Protein AF-A0A2W1JWW2-F1 (afdb_monomer)

Sequence (310 aa):
MKPILQYIEQRKKDFSQLPFFDYLRDDSISPRQRFAFAPCAAPFVMSFGELNKNVLRDESSDDPLQAIINQHTYEDDYHWVWFLEDLEKLGLNPDLSFREALAILWNEETVCAQRVTQELYHYTHQCSPAQKLVVIEVVESTGNVLLTASAKIIQSLEAKTHQRYRYFGSGHLEVDSAHTYSSDDVVPIIEELELTNEDRAEKLAIVDRIFEVFTAFTDEMLAYAKKHPVSIPVQQPIRLGTHLLEAGLITLEQLDLALLEQQSRHQRLGEILSGHGWVKQQTIEYLMSSVVSPEPHHRLVESPALARMN

Structure (mmCIF, N/CA/C/O backbone):
data_AF-A0A2W1JWW2-F1
#
_entry.id   AF-A0A2W1JWW2-F1
#
loop_
_atom_site.group_PDB
_atom_site.id
_atom_site.type_symbol
_atom_site.label_atom_id
_atom_site.label_alt_id
_atom_site.label_comp_id
_atom_site.label_asym_id
_atom_site.label_entity_id
_atom_site.label_seq_id
_atom_site.pdbx_PDB_ins_code
_atom_site.Cartn_x
_atom_site.Cartn_y
_atom_site.Cartn_z
_atom_site.occupancy
_atom_site.B_iso_or_equiv
_atom_site.auth_seq_id
_atom_site.auth_comp_id
_atom_site.auth_asym_id
_atom_site.auth_atom_id
_atom_site.pdbx_PDB_model_num
ATOM 1 N N . MET A 1 1 ? 18.991 -3.922 -17.256 1.00 84.81 1 MET A N 1
ATOM 2 C CA . MET A 1 1 ? 18.123 -3.346 -16.198 1.00 84.81 1 MET A CA 1
ATOM 3 C C . MET A 1 1 ? 18.885 -2.909 -14.938 1.00 84.81 1 MET A C 1
ATOM 5 O O . MET A 1 1 ? 18.440 -1.998 -14.250 1.00 84.81 1 MET A O 1
ATOM 9 N N . LYS A 1 2 ? 20.053 -3.498 -14.637 1.00 84.50 2 LYS A N 1
ATOM 10 C CA . LYS A 1 2 ? 20.846 -3.281 -13.407 1.00 84.50 2 LYS A CA 1
ATOM 11 C C . LYS A 1 2 ? 20.972 -1.826 -12.896 1.00 84.50 2 LYS A C 1
ATOM 13 O O . LYS A 1 2 ? 20.771 -1.619 -11.701 1.00 84.50 2 LYS A O 1
ATOM 18 N N . PRO A 1 3 ? 21.238 -0.798 -13.734 1.00 88.38 3 PRO A N 1
ATOM 19 C CA . PRO A 1 3 ? 21.319 0.580 -13.240 1.00 88.38 3 PRO A CA 1
ATOM 20 C C . PRO A 1 3 ? 19.985 1.142 -12.728 1.00 88.38 3 PRO A C 1
ATOM 22 O O . PRO A 1 3 ? 19.999 2.028 -11.881 1.00 88.38 3 PRO A O 1
ATOM 25 N N . ILE A 1 4 ? 18.851 0.654 -13.245 1.00 91.25 4 ILE A N 1
ATOM 26 C CA . ILE A 1 4 ? 17.513 1.038 -12.776 1.00 91.25 4 ILE A CA 1
ATOM 27 C C . ILE A 1 4 ? 17.262 0.435 -11.392 1.00 91.25 4 ILE A C 1
ATOM 29 O O . ILE A 1 4 ? 16.900 1.168 -10.482 1.00 91.25 4 ILE A O 1
ATOM 33 N N . LEU A 1 5 ? 17.553 -0.856 -11.198 1.00 89.12 5 LEU A N 1
ATOM 34 C CA . LEU A 1 5 ? 17.400 -1.530 -9.897 1.00 89.12 5 LEU A CA 1
ATOM 35 C C . LEU A 1 5 ? 18.262 -0.877 -8.806 1.00 89.12 5 LEU A C 1
ATOM 37 O O . LEU A 1 5 ? 17.790 -0.597 -7.710 1.00 89.12 5 LEU A O 1
ATOM 41 N N . GLN A 1 6 ? 19.517 -0.544 -9.128 1.00 89.81 6 GLN A N 1
ATOM 42 C CA . GLN A 1 6 ? 20.392 0.201 -8.213 1.00 89.81 6 GLN A CA 1
ATOM 43 C C . GLN A 1 6 ? 19.821 1.576 -7.849 1.00 89.81 6 GLN A C 1
ATOM 45 O O . GLN A 1 6 ? 19.986 2.034 -6.718 1.00 89.81 6 GLN A O 1
ATOM 50 N N . TYR A 1 7 ? 19.167 2.239 -8.805 1.00 95.12 7 TYR A N 1
ATOM 51 C CA . TYR A 1 7 ? 18.514 3.516 -8.559 1.00 95.12 7 TYR A CA 1
ATOM 52 C C . TYR A 1 7 ? 17.288 3.359 -7.656 1.00 95.12 7 TYR A C 1
ATOM 54 O O . TYR A 1 7 ? 17.152 4.119 -6.701 1.00 95.12 7 TYR A O 1
ATOM 62 N N . ILE A 1 8 ? 16.453 2.343 -7.890 1.00 94.62 8 ILE A N 1
ATOM 63 C CA . ILE A 1 8 ? 15.307 2.016 -7.032 1.00 94.62 8 ILE A CA 1
ATOM 64 C C . ILE A 1 8 ? 15.770 1.760 -5.595 1.00 94.62 8 ILE A C 1
ATOM 66 O O . ILE A 1 8 ? 15.231 2.361 -4.671 1.00 94.62 8 ILE A O 1
ATOM 70 N N . GLU A 1 9 ? 16.830 0.977 -5.396 1.00 92.50 9 GLU A N 1
ATOM 71 C CA . GLU A 1 9 ? 17.381 0.721 -4.060 1.00 92.50 9 GLU A CA 1
ATOM 72 C C . GLU A 1 9 ? 17.938 1.980 -3.378 1.00 92.50 9 GLU A C 1
ATOM 74 O O . GLU A 1 9 ? 17.828 2.145 -2.160 1.00 92.50 9 GLU A O 1
ATOM 79 N N . GLN A 1 10 ? 18.501 2.924 -4.138 1.00 96.12 10 GLN A N 1
ATOM 80 C CA . GLN A 1 10 ? 18.866 4.228 -3.583 1.00 96.12 10 GLN A CA 1
ATOM 81 C C . GLN A 1 10 ? 17.621 5.016 -3.150 1.00 96.12 10 GLN A C 1
ATOM 83 O O . GLN A 1 10 ? 17.573 5.520 -2.029 1.00 96.12 10 GLN A O 1
ATOM 88 N N . ARG A 1 11 ? 16.593 5.079 -4.001 1.00 98.00 11 ARG A N 1
ATOM 89 C CA . ARG A 1 11 ? 15.336 5.782 -3.709 1.00 98.00 11 ARG A CA 1
ATOM 90 C C . ARG A 1 11 ? 14.575 5.159 -2.539 1.00 98.00 11 ARG A C 1
ATOM 92 O O . ARG A 1 11 ? 14.018 5.891 -1.729 1.00 98.00 11 ARG A O 1
ATOM 99 N N . LYS A 1 12 ? 14.613 3.834 -2.390 1.00 96.94 12 LYS A N 1
ATOM 100 C CA . LYS A 1 12 ? 14.053 3.087 -1.254 1.00 96.94 12 LYS A CA 1
ATOM 101 C C . LYS A 1 12 ? 14.682 3.511 0.072 1.00 96.94 12 LYS A C 1
ATOM 103 O O . LYS A 1 12 ? 13.970 3.696 1.061 1.00 96.94 12 LYS A O 1
ATOM 108 N N . LYS A 1 13 ? 16.006 3.718 0.100 1.00 97.06 13 LYS A N 1
ATOM 109 C CA . LYS A 1 13 ? 16.697 4.243 1.290 1.00 97.06 13 LYS A CA 1
ATOM 110 C C . LYS A 1 13 ? 16.176 5.625 1.648 1.00 97.06 13 LYS A C 1
ATOM 112 O O . LYS A 1 13 ? 15.799 5.817 2.800 1.00 97.06 13 LYS A O 1
ATOM 117 N N . ASP A 1 14 ? 16.085 6.535 0.682 1.00 97.94 14 ASP A N 1
ATOM 118 C CA . ASP A 1 14 ? 15.575 7.892 0.912 1.00 97.94 14 ASP A CA 1
ATOM 119 C C . ASP A 1 14 ? 14.110 7.858 1.391 1.00 97.94 14 ASP A C 1
ATOM 121 O O . ASP A 1 14 ? 13.760 8.485 2.391 1.00 97.94 14 ASP A O 1
ATOM 125 N N . PHE A 1 15 ? 13.277 7.031 0.754 1.00 98.56 15 PHE A N 1
ATOM 126 C CA . PHE A 1 15 ? 11.878 6.807 1.117 1.00 98.56 15 PHE A CA 1
ATOM 127 C C . PHE A 1 15 ? 11.718 6.294 2.559 1.00 98.56 15 PHE A C 1
ATOM 129 O O . PHE A 1 15 ? 10.863 6.769 3.300 1.00 98.56 15 PHE A O 1
ATOM 136 N N . SER A 1 16 ? 12.589 5.391 3.022 1.00 97.69 16 SER A N 1
ATOM 137 C CA . SER A 1 16 ? 12.547 4.851 4.396 1.00 97.69 16 SER A CA 1
ATOM 138 C C . SER A 1 16 ? 12.807 5.874 5.513 1.00 97.69 16 SER A C 1
ATOM 140 O O . SER A 1 16 ? 12.537 5.596 6.692 1.00 97.69 16 SER A O 1
ATOM 142 N N . GLN A 1 17 ? 13.327 7.049 5.148 1.00 98.12 17 GLN A N 1
ATOM 143 C CA . GLN A 1 17 ? 13.603 8.161 6.058 1.00 98.12 17 GLN A CA 1
ATOM 144 C C . GLN A 1 17 ? 12.459 9.185 6.114 1.00 98.12 17 GLN A C 1
ATOM 146 O O . GLN A 1 17 ? 12.593 10.203 6.789 1.00 98.12 17 GLN A O 1
ATOM 151 N N . LEU A 1 18 ? 11.337 8.949 5.420 1.00 98.69 18 LEU A N 1
ATOM 152 C CA . LEU A 1 18 ? 10.197 9.864 5.461 1.00 98.69 18 LEU A CA 1
ATOM 153 C C . LEU A 1 18 ? 9.572 9.942 6.871 1.00 98.69 18 LEU A C 1
ATOM 155 O O . LEU A 1 18 ? 9.544 8.932 7.587 1.00 98.69 18 LEU A O 1
ATOM 159 N N . PRO A 1 19 ? 8.995 11.100 7.266 1.00 98.75 19 PRO A N 1
ATOM 160 C CA . PRO A 1 19 ? 8.473 11.325 8.622 1.00 98.75 19 PRO A CA 1
ATOM 161 C C . PRO A 1 19 ? 7.404 10.325 9.074 1.00 98.75 19 PRO A C 1
ATOM 163 O O . PRO A 1 19 ? 7.240 10.073 10.268 1.00 98.75 19 PRO A O 1
ATOM 166 N N . PHE A 1 20 ? 6.664 9.744 8.128 1.00 98.75 20 PHE A N 1
ATOM 167 C CA . PHE A 1 20 ? 5.700 8.690 8.419 1.00 98.75 20 PHE A CA 1
ATOM 168 C C . PHE A 1 20 ? 6.362 7.469 9.072 1.00 98.75 20 PHE A C 1
ATOM 170 O O . PHE A 1 20 ? 5.837 6.916 10.037 1.00 98.75 20 PHE A O 1
ATOM 177 N N . PHE A 1 21 ? 7.553 7.082 8.618 1.00 98.44 21 PHE A N 1
ATOM 178 C CA . PHE A 1 21 ? 8.259 5.939 9.185 1.00 98.44 21 PHE A CA 1
ATOM 179 C C . PHE A 1 21 ? 8.874 6.254 10.553 1.00 98.44 21 PHE A C 1
ATOM 181 O O . PHE A 1 21 ? 8.965 5.354 11.386 1.00 98.44 21 PHE A O 1
ATOM 188 N N . ASP A 1 22 ? 9.229 7.512 10.833 1.00 97.94 22 ASP A N 1
ATOM 189 C CA . ASP A 1 22 ? 9.583 7.942 12.194 1.00 97.94 22 ASP A CA 1
ATOM 190 C C . ASP A 1 22 ? 8.389 7.827 13.143 1.00 97.94 22 ASP A C 1
ATOM 192 O O . ASP A 1 22 ? 8.528 7.299 14.244 1.00 97.94 22 ASP A O 1
ATOM 196 N N . TYR A 1 23 ? 7.198 8.229 12.692 1.00 98.31 23 TYR A N 1
ATOM 197 C CA . TYR A 1 23 ? 5.956 8.055 13.448 1.00 98.31 23 TYR A CA 1
ATOM 198 C C . TYR A 1 23 ? 5.658 6.578 13.755 1.00 98.31 23 TYR A C 1
ATOM 200 O O . TYR A 1 23 ? 5.283 6.241 14.877 1.00 98.31 23 TYR A O 1
ATOM 208 N N . LEU A 1 24 ? 5.882 5.672 12.797 1.00 97.56 24 LEU A N 1
ATOM 209 C CA . LEU A 1 24 ? 5.746 4.228 13.022 1.00 97.56 24 LEU A CA 1
ATOM 210 C C . LEU A 1 24 ? 6.795 3.676 14.008 1.00 97.56 24 LEU A C 1
ATOM 212 O O . LEU A 1 24 ? 6.510 2.729 14.744 1.00 97.56 24 LEU A O 1
ATOM 216 N N . ARG A 1 25 ? 7.993 4.268 14.065 1.00 95.62 25 ARG A N 1
ATOM 217 C CA . ARG A 1 25 ? 9.069 3.880 14.996 1.00 95.62 25 ARG A CA 1
ATOM 218 C C . ARG A 1 25 ? 8.924 4.474 16.401 1.00 95.62 25 ARG A C 1
ATOM 220 O O . ARG A 1 25 ? 9.636 4.038 17.301 1.00 95.62 25 ARG A O 1
ATOM 227 N N . ASP A 1 26 ? 8.025 5.433 16.608 1.00 96.00 26 ASP A N 1
ATOM 228 C CA . ASP A 1 26 ? 7.852 6.102 17.897 1.00 96.00 26 ASP A CA 1
ATOM 229 C C . ASP A 1 26 ? 7.122 5.207 18.915 1.00 96.00 26 ASP A C 1
ATOM 231 O O . ASP A 1 26 ? 5.895 5.068 18.915 1.00 96.00 26 ASP A O 1
ATOM 235 N N . ASP A 1 27 ? 7.888 4.604 19.824 1.00 92.50 27 ASP A N 1
ATOM 236 C CA . ASP A 1 27 ? 7.364 3.727 20.874 1.00 92.50 27 ASP A CA 1
ATOM 237 C C . ASP A 1 27 ? 6.636 4.459 22.010 1.00 92.50 27 ASP A C 1
ATOM 239 O O . ASP A 1 27 ? 5.997 3.805 22.840 1.00 92.50 27 ASP A O 1
ATOM 243 N N . SER A 1 28 ? 6.656 5.797 22.033 1.00 94.06 28 SER A N 1
ATOM 244 C CA . SER A 1 28 ? 5.768 6.568 22.910 1.00 94.06 28 SER A CA 1
ATOM 245 C C . SER A 1 28 ? 4.309 6.523 22.437 1.00 94.06 28 SER A C 1
ATOM 247 O O . SER A 1 28 ? 3.388 6.751 23.226 1.00 94.06 28 SER A O 1
ATOM 249 N N . ILE A 1 29 ? 4.081 6.166 21.167 1.00 93.88 29 ILE A N 1
ATOM 250 C CA . ILE A 1 29 ? 2.761 6.032 20.559 1.00 93.88 29 ILE A CA 1
ATOM 251 C C . ILE A 1 29 ? 2.310 4.571 20.639 1.00 93.88 29 ILE A C 1
ATOM 253 O O . ILE A 1 29 ? 3.022 3.631 20.262 1.00 93.88 29 ILE A O 1
ATOM 257 N N . SER A 1 30 ? 1.080 4.359 21.117 1.00 90.81 30 SER A N 1
ATOM 258 C CA . SER A 1 30 ? 0.530 3.006 21.220 1.00 90.81 30 SER A CA 1
ATOM 259 C C . SER A 1 30 ? 0.522 2.300 19.849 1.00 90.81 30 SER A C 1
ATOM 261 O O . SER A 1 30 ? 0.242 2.949 18.837 1.00 90.81 30 SER A O 1
ATOM 263 N N . PRO A 1 31 ? 0.781 0.978 19.782 1.00 91.38 31 PRO A N 1
ATOM 264 C CA . PRO A 1 31 ? 0.765 0.231 18.521 1.00 91.38 31 PRO A CA 1
ATOM 265 C C . PRO A 1 31 ? -0.502 0.449 17.683 1.00 91.38 31 PRO A C 1
ATOM 267 O O . PRO A 1 31 ? -0.405 0.724 16.495 1.00 91.38 31 PRO A O 1
ATOM 270 N N . ARG A 1 32 ? -1.692 0.411 18.302 1.00 90.44 32 ARG A N 1
ATOM 271 C CA . ARG A 1 32 ? -2.967 0.629 17.593 1.00 90.44 32 ARG A CA 1
ATOM 272 C C . ARG A 1 32 ? -3.065 2.031 16.998 1.00 90.44 32 ARG A C 1
ATOM 274 O O . ARG A 1 32 ? -3.485 2.172 15.858 1.00 90.44 32 ARG A O 1
ATOM 281 N N . GLN A 1 33 ? -2.631 3.052 17.739 1.00 94.50 33 GLN A N 1
ATOM 282 C CA . GLN A 1 33 ? -2.610 4.422 17.230 1.00 94.50 33 GLN A CA 1
ATOM 283 C C . GLN A 1 33 ? -1.663 4.571 16.035 1.00 94.50 33 GLN A C 1
ATOM 285 O O . GLN A 1 33 ? -2.001 5.264 15.082 1.00 94.50 33 GLN A O 1
ATOM 290 N N . ARG A 1 34 ? -0.508 3.894 16.046 1.00 96.19 34 ARG A N 1
ATOM 291 C CA . ARG A 1 34 ? 0.416 3.904 14.901 1.00 96.19 34 ARG A CA 1
ATOM 292 C C . ARG A 1 34 ? -0.206 3.317 13.628 1.00 96.19 34 ARG A C 1
ATOM 294 O O . ARG A 1 34 ? 0.178 3.733 12.545 1.00 96.19 34 ARG A O 1
ATOM 301 N N . PHE A 1 35 ? -1.198 2.431 13.751 1.00 96.88 35 PHE A N 1
ATOM 302 C CA . PHE A 1 35 ? -1.971 1.875 12.631 1.00 96.88 35 PHE A CA 1
ATOM 303 C C . PHE A 1 35 ? -3.219 2.680 12.242 1.00 96.88 35 PHE A C 1
ATOM 305 O O . PHE A 1 35 ? -3.938 2.274 11.334 1.00 96.88 35 PHE A O 1
ATOM 312 N N . ALA A 1 36 ? -3.475 3.835 12.861 1.00 96.50 36 ALA A N 1
ATOM 313 C CA . ALA A 1 36 ? -4.648 4.661 12.562 1.00 96.50 36 ALA A CA 1
ATOM 314 C C . ALA A 1 36 ? -4.755 5.085 11.085 1.00 96.50 36 ALA A C 1
ATOM 316 O O . ALA A 1 36 ? -5.843 5.412 10.628 1.00 96.50 36 ALA A O 1
ATOM 317 N N . PHE A 1 37 ? -3.649 5.063 10.333 1.00 97.50 37 PHE A N 1
ATOM 318 C CA . PHE A 1 37 ? -3.641 5.330 8.894 1.00 97.50 37 PHE A CA 1
ATOM 319 C C . PHE A 1 37 ? -4.326 4.238 8.063 1.00 97.50 37 PHE A C 1
ATOM 321 O O . PHE A 1 37 ? -4.718 4.513 6.935 1.00 97.50 37 PHE A O 1
ATOM 328 N N . ALA A 1 38 ? -4.442 3.001 8.558 1.00 97.19 38 ALA A N 1
ATOM 329 C CA . ALA A 1 38 ? -4.801 1.863 7.713 1.00 97.19 38 ALA A CA 1
ATOM 330 C C . ALA A 1 38 ? -6.107 2.078 6.915 1.00 97.19 38 ALA A C 1
ATOM 332 O O . ALA A 1 38 ? -6.079 1.843 5.710 1.00 97.19 38 ALA A O 1
ATOM 333 N N . PRO A 1 39 ? -7.204 2.630 7.478 1.00 95.94 39 PRO A N 1
ATOM 334 C CA . PRO A 1 39 ? -8.416 2.906 6.705 1.00 95.94 39 PRO A CA 1
ATOM 335 C C . PRO A 1 39 ? -8.203 3.829 5.498 1.00 95.94 39 PRO A C 1
ATOM 337 O O . PRO A 1 39 ? -8.811 3.603 4.454 1.00 95.94 39 PRO A O 1
ATOM 340 N N . CYS A 1 40 ? -7.323 4.834 5.591 1.00 96.38 40 CYS A N 1
ATOM 341 C CA . CYS A 1 40 ? -7.065 5.739 4.464 1.00 96.38 40 CYS A CA 1
ATOM 342 C C . CYS A 1 40 ? -6.254 5.081 3.341 1.00 96.38 40 CYS A C 1
ATOM 344 O O . CYS A 1 40 ? -6.326 5.517 2.197 1.00 96.38 40 CYS A O 1
ATOM 346 N N . ALA A 1 41 ? -5.546 3.986 3.638 1.00 97.31 41 ALA A N 1
ATOM 347 C CA . ALA A 1 41 ? -4.840 3.196 2.636 1.00 97.31 41 ALA A CA 1
ATOM 348 C C . ALA A 1 41 ? -5.767 2.261 1.840 1.00 97.31 41 ALA A C 1
ATOM 350 O O . ALA A 1 41 ? -5.361 1.752 0.794 1.00 97.31 41 ALA A O 1
ATOM 351 N N . ALA A 1 42 ? -7.006 2.045 2.300 1.00 96.19 42 ALA A N 1
ATOM 352 C CA . ALA A 1 42 ? -7.921 1.071 1.710 1.00 96.19 42 ALA A CA 1
ATOM 353 C C . ALA A 1 42 ? -8.150 1.264 0.197 1.00 96.19 42 ALA A C 1
ATOM 355 O O . ALA A 1 42 ? -8.077 0.264 -0.516 1.00 96.19 42 ALA A O 1
ATOM 356 N N . PRO A 1 43 ? -8.347 2.486 -0.348 1.00 97.00 43 PRO A N 1
ATOM 357 C CA . PRO A 1 43 ? -8.522 2.652 -1.792 1.00 97.00 43 PRO A CA 1
ATOM 358 C C . PRO A 1 43 ? -7.350 2.113 -2.619 1.00 97.00 43 PRO A C 1
ATOM 360 O O . PRO A 1 43 ? -7.581 1.537 -3.678 1.00 97.00 43 PRO A O 1
ATOM 363 N N . PHE A 1 44 ? -6.113 2.244 -2.129 1.00 97.12 44 PHE A N 1
ATOM 364 C CA . PHE A 1 44 ? -4.939 1.672 -2.787 1.00 97.12 44 PHE A CA 1
ATOM 365 C C . PHE A 1 44 ? -4.903 0.147 -2.640 1.00 97.12 44 PHE A C 1
ATOM 367 O O . PHE A 1 44 ? -4.875 -0.558 -3.646 1.00 97.12 44 PHE A O 1
ATOM 374 N N . VAL A 1 45 ? -4.969 -0.365 -1.405 1.00 95.62 45 VAL A N 1
ATOM 375 C CA . VAL A 1 45 ? -4.832 -1.807 -1.125 1.00 95.62 45 VAL A CA 1
ATOM 376 C C . VAL A 1 45 ? -5.886 -2.628 -1.869 1.00 95.62 45 VAL A C 1
ATOM 378 O O . VAL A 1 45 ? -5.568 -3.643 -2.484 1.00 95.62 45 VAL A O 1
ATOM 381 N N . MET A 1 46 ? -7.136 -2.163 -1.872 1.00 94.69 46 MET A N 1
ATOM 382 C CA . MET A 1 46 ? -8.230 -2.849 -2.561 1.00 94.69 46 MET A CA 1
ATOM 383 C C . MET A 1 46 ? -8.076 -2.794 -4.088 1.00 94.69 46 MET A C 1
ATOM 385 O O . MET A 1 46 ? -8.432 -3.748 -4.774 1.00 94.69 46 MET A O 1
ATOM 389 N N . SER A 1 47 ? -7.526 -1.703 -4.630 1.00 95.50 47 SER A N 1
ATOM 390 C CA . SER A 1 47 ? -7.328 -1.553 -6.078 1.00 95.50 47 SER A CA 1
ATOM 391 C C . SER A 1 47 ? -6.096 -2.291 -6.601 1.00 95.50 47 SER A C 1
ATOM 393 O O . SER A 1 47 ? -6.014 -2.568 -7.799 1.00 95.50 47 SER A O 1
ATOM 395 N N . PHE A 1 48 ? -5.138 -2.623 -5.733 1.00 93.81 48 PHE A N 1
ATOM 396 C CA . PHE A 1 48 ? -3.909 -3.305 -6.130 1.00 93.81 48 PHE A CA 1
ATOM 397 C C . PHE A 1 48 ? -4.172 -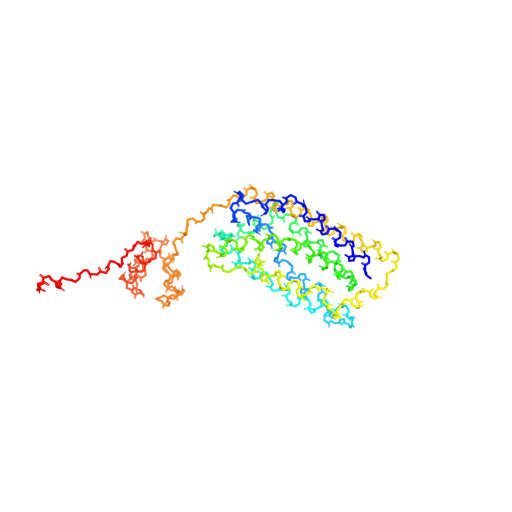4.723 -6.657 1.00 93.81 48 PHE A C 1
ATOM 399 O O . PHE A 1 48 ? -3.560 -5.138 -7.641 1.00 93.81 48 PHE A O 1
ATOM 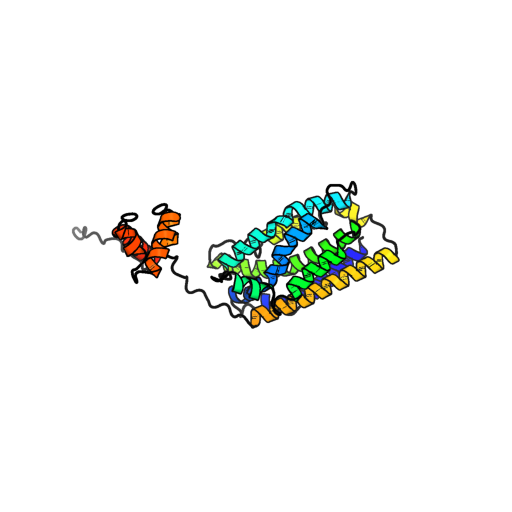406 N N . GLY A 1 49 ? -5.155 -5.435 -6.095 1.00 91.75 49 GLY A N 1
ATOM 407 C CA . GLY A 1 49 ? -5.583 -6.733 -6.629 1.00 91.75 49 GLY A CA 1
ATOM 408 C C . GLY A 1 49 ? -6.139 -6.636 -8.055 1.00 91.75 49 GLY A C 1
ATOM 409 O O . GLY A 1 49 ? -5.838 -7.473 -8.905 1.00 91.75 49 GLY A O 1
ATOM 410 N N . GLU A 1 50 ? -6.887 -5.571 -8.356 1.00 93.06 50 GLU A N 1
ATOM 411 C CA . GLU A 1 50 ? -7.407 -5.320 -9.705 1.00 93.06 50 GLU A CA 1
ATOM 412 C C . GLU A 1 50 ? -6.303 -4.894 -10.681 1.00 93.06 50 GLU A C 1
ATOM 414 O O . GLU A 1 50 ? -6.323 -5.312 -11.837 1.00 93.06 50 GLU A O 1
ATOM 419 N N . LEU A 1 51 ? -5.320 -4.103 -10.230 1.00 95.25 51 LEU A N 1
ATOM 420 C CA . LEU A 1 51 ? -4.140 -3.756 -11.032 1.00 95.25 51 LEU A CA 1
ATOM 421 C C . LEU A 1 51 ? -3.380 -5.024 -11.458 1.00 95.25 51 LEU A C 1
ATOM 423 O O . LEU A 1 51 ? -3.043 -5.178 -12.635 1.00 95.25 51 LEU A O 1
ATOM 427 N N . ASN A 1 52 ? -3.164 -5.946 -10.515 1.00 94.69 52 ASN A N 1
ATOM 428 C CA . ASN A 1 52 ? -2.523 -7.233 -10.770 1.00 94.69 52 ASN A CA 1
ATOM 429 C C . ASN A 1 52 ? -3.290 -8.054 -11.814 1.00 94.69 52 ASN A C 1
ATOM 431 O O . ASN A 1 52 ? -2.717 -8.437 -12.834 1.00 94.69 52 ASN A O 1
ATOM 435 N N . LYS A 1 53 ? -4.596 -8.262 -11.606 1.00 93.81 53 LYS A N 1
ATOM 436 C CA . LYS A 1 53 ? -5.437 -9.101 -12.479 1.00 93.81 53 LYS A CA 1
ATOM 437 C C . LYS A 1 53 ? -5.650 -8.528 -13.874 1.00 93.81 53 LYS A C 1
ATOM 439 O O . LYS A 1 53 ? -5.638 -9.284 -14.839 1.00 93.81 53 LYS A O 1
ATOM 444 N N . ASN A 1 54 ? -5.901 -7.224 -13.972 1.00 93.12 54 ASN A N 1
ATOM 445 C CA . ASN A 1 54 ? -6.478 -6.632 -15.181 1.00 93.12 54 ASN A CA 1
ATOM 446 C C . ASN A 1 54 ? -5.489 -5.794 -15.999 1.00 93.12 54 ASN A C 1
ATOM 448 O O . ASN A 1 54 ? -5.832 -5.379 -17.106 1.00 93.12 54 ASN A O 1
ATOM 452 N N . VAL A 1 55 ? -4.299 -5.492 -15.465 1.00 95.06 55 VAL A N 1
ATOM 453 C CA . VAL A 1 55 ? -3.329 -4.605 -16.134 1.00 95.06 55 VAL A CA 1
ATOM 454 C C . VAL A 1 55 ? -1.939 -5.222 -16.208 1.00 95.06 55 VAL A C 1
ATOM 456 O O . VAL A 1 55 ? -1.325 -5.252 -17.279 1.00 95.06 55 VAL A O 1
ATOM 459 N N . LEU A 1 56 ? -1.420 -5.708 -15.080 1.00 95.69 56 LEU A N 1
ATOM 460 C CA . LEU A 1 56 ? -0.078 -6.282 -15.033 1.00 95.69 56 LEU A CA 1
ATOM 461 C C . LEU A 1 56 ? -0.043 -7.648 -15.712 1.00 95.69 56 LEU A C 1
ATOM 463 O O . LEU A 1 56 ? 0.806 -7.861 -16.584 1.00 95.69 56 LEU A O 1
ATOM 467 N N . ARG A 1 57 ? -0.994 -8.521 -15.369 1.00 95.19 57 ARG A N 1
ATOM 468 C CA . ARG A 1 57 ? -1.130 -9.858 -15.942 1.00 95.19 57 ARG A CA 1
ATOM 469 C C . ARG A 1 57 ? -1.528 -9.806 -17.416 1.00 95.19 57 ARG A C 1
ATOM 471 O O . ARG A 1 57 ? -2.468 -9.119 -17.801 1.00 95.19 57 ARG A O 1
ATOM 478 N N . ASP A 1 58 ? -0.821 -10.581 -18.225 1.00 95.94 58 ASP A N 1
ATOM 479 C CA . ASP A 1 58 ? -1.150 -10.847 -19.621 1.00 95.94 58 ASP A CA 1
ATOM 480 C C . ASP A 1 58 ? -0.750 -12.286 -19.957 1.00 95.94 58 ASP A C 1
ATOM 482 O O . ASP A 1 58 ? 0.401 -12.580 -20.278 1.00 95.94 58 ASP A O 1
ATOM 486 N N . GLU A 1 59 ? -1.709 -13.205 -19.840 1.00 95.38 59 GLU A N 1
ATOM 487 C CA . GLU A 1 59 ? -1.520 -14.631 -20.138 1.00 95.38 59 GLU A CA 1
ATOM 488 C C . GLU A 1 59 ? -1.388 -14.921 -21.638 1.00 95.38 59 GLU A C 1
ATOM 490 O O . GLU A 1 59 ? -1.045 -16.037 -22.018 1.00 95.38 59 GLU A O 1
ATOM 495 N N . SER A 1 60 ? -1.688 -13.940 -22.496 1.00 95.56 60 SER A N 1
ATOM 496 C CA . SER A 1 60 ? -1.616 -14.103 -23.949 1.00 95.56 60 SER A CA 1
ATOM 497 C C . SER A 1 60 ? -0.230 -13.814 -24.524 1.00 95.56 60 SER A C 1
ATOM 499 O O . SER A 1 60 ? 0.021 -14.114 -25.691 1.00 95.56 60 SER A O 1
ATOM 501 N N . SER A 1 61 ? 0.658 -13.226 -23.721 1.00 94.50 61 SER A N 1
ATOM 502 C CA . SER A 1 61 ? 2.015 -12.876 -24.123 1.00 94.50 61 SER A CA 1
ATOM 503 C C . SER A 1 61 ? 2.970 -14.061 -23.995 1.00 94.50 61 SER A C 1
ATOM 505 O O . SER A 1 61 ? 3.049 -14.699 -22.947 1.00 94.50 61 SER A O 1
ATOM 507 N N . ASP A 1 62 ? 3.772 -14.279 -25.036 1.00 92.75 62 ASP A N 1
ATOM 508 C CA . ASP A 1 62 ? 4.877 -15.244 -25.037 1.00 92.75 62 ASP A CA 1
ATOM 509 C C . ASP A 1 62 ? 6.199 -14.637 -24.504 1.00 92.75 62 ASP A C 1
ATOM 511 O O . ASP A 1 62 ? 7.249 -15.281 -24.561 1.00 92.75 62 ASP A O 1
ATOM 515 N N . ASP A 1 63 ? 6.188 -13.385 -24.019 1.00 90.88 63 ASP A N 1
ATOM 516 C CA . ASP A 1 63 ? 7.382 -12.719 -23.480 1.00 90.88 63 ASP A CA 1
ATOM 517 C C . ASP A 1 63 ? 7.809 -13.363 -22.141 1.00 90.88 63 ASP A C 1
ATOM 519 O O . ASP A 1 63 ? 7.017 -13.385 -21.191 1.00 90.88 63 ASP A O 1
ATOM 523 N N . PRO A 1 64 ? 9.063 -13.845 -22.006 1.00 88.44 64 PRO A N 1
ATOM 524 C CA . PRO A 1 64 ? 9.551 -14.442 -20.764 1.00 88.44 64 PRO A CA 1
ATOM 525 C C . PRO A 1 64 ? 9.426 -13.529 -19.536 1.00 88.44 64 PRO A C 1
ATOM 527 O O . PRO A 1 64 ? 9.133 -14.017 -18.448 1.00 88.44 64 PRO A O 1
ATOM 530 N N . LEU A 1 65 ? 9.598 -12.211 -19.687 1.00 88.62 65 LEU A N 1
ATOM 531 C CA . LEU A 1 65 ? 9.398 -11.258 -18.590 1.00 88.62 65 LEU A CA 1
ATOM 532 C C . LEU A 1 65 ? 7.932 -11.180 -18.184 1.00 88.62 65 LEU A C 1
ATOM 534 O O . LEU A 1 65 ? 7.627 -11.081 -16.998 1.00 88.62 65 LEU A O 1
ATOM 538 N N . GLN A 1 66 ? 7.019 -11.247 -19.154 1.00 93.38 66 GLN A N 1
ATOM 539 C CA . GLN A 1 66 ? 5.591 -11.248 -18.863 1.00 93.38 66 GLN A CA 1
ATOM 540 C C . GLN A 1 66 ? 5.168 -12.536 -18.149 1.00 93.38 66 GLN A C 1
ATOM 542 O O . GLN A 1 66 ? 4.324 -12.469 -17.263 1.00 93.38 66 GLN A O 1
ATOM 547 N N . ALA A 1 67 ? 5.789 -13.683 -18.444 1.00 91.31 67 ALA A N 1
ATOM 548 C CA . ALA A 1 67 ? 5.549 -14.920 -17.696 1.00 91.31 67 ALA A CA 1
ATOM 549 C C . ALA A 1 67 ? 5.939 -14.790 -16.210 1.00 91.31 67 ALA A C 1
ATOM 551 O O . ALA A 1 67 ? 5.195 -15.236 -15.336 1.00 91.31 67 ALA A O 1
ATOM 552 N N . ILE A 1 68 ? 7.063 -14.127 -15.918 1.00 88.31 68 ILE A N 1
ATOM 553 C CA . ILE A 1 68 ? 7.505 -13.853 -14.541 1.00 88.31 68 ILE A CA 1
ATOM 554 C C . ILE A 1 68 ? 6.531 -12.885 -13.852 1.00 88.31 68 ILE A C 1
ATOM 556 O O . ILE A 1 68 ? 6.096 -13.152 -12.734 1.00 88.31 68 ILE A O 1
ATOM 560 N N . ILE A 1 69 ? 6.127 -11.806 -14.536 1.00 91.81 69 ILE A N 1
ATOM 561 C CA . ILE A 1 69 ? 5.117 -10.863 -14.026 1.00 91.81 69 ILE A CA 1
ATOM 562 C C . ILE A 1 69 ? 3.802 -11.590 -13.732 1.00 91.81 69 ILE A C 1
ATOM 564 O O . ILE A 1 69 ? 3.216 -11.392 -12.675 1.00 91.81 69 ILE A O 1
ATOM 568 N N . ASN A 1 70 ? 3.339 -12.466 -14.628 1.00 93.50 70 ASN A N 1
ATOM 569 C CA . ASN A 1 70 ? 2.111 -13.230 -14.417 1.00 93.50 70 ASN A CA 1
ATOM 570 C C . ASN A 1 70 ? 2.203 -14.069 -13.139 1.00 93.50 70 ASN A C 1
ATOM 572 O O . ASN A 1 70 ? 1.280 -14.020 -12.329 1.00 93.50 70 ASN A O 1
ATOM 576 N N . GLN A 1 71 ? 3.317 -14.782 -12.935 1.00 89.38 71 GLN A N 1
ATOM 577 C CA . GLN A 1 71 ? 3.535 -15.595 -11.739 1.00 89.38 71 GLN A CA 1
ATOM 578 C C . GLN A 1 71 ? 3.462 -14.765 -10.452 1.00 89.38 71 GLN A C 1
ATOM 580 O O . GLN A 1 71 ? 2.782 -15.181 -9.518 1.00 89.38 71 GLN A O 1
ATOM 585 N N . HIS A 1 72 ? 4.113 -13.599 -10.428 1.00 87.25 72 HIS A N 1
ATOM 586 C CA . HIS A 1 72 ? 4.051 -12.652 -9.308 1.00 87.25 72 HIS A CA 1
ATOM 587 C C . HIS A 1 72 ? 2.608 -12.180 -9.058 1.00 87.25 72 HIS A C 1
ATOM 589 O O . HIS A 1 72 ? 2.082 -12.322 -7.958 1.00 87.25 72 HIS A O 1
ATOM 595 N N . THR A 1 73 ? 1.891 -11.771 -10.110 1.00 91.75 73 THR A N 1
ATOM 596 C CA . THR A 1 73 ? 0.525 -11.234 -9.969 1.00 91.75 73 THR A CA 1
ATOM 597 C C . THR A 1 73 ? -0.505 -12.238 -9.446 1.00 91.75 73 THR A C 1
ATOM 599 O O . THR A 1 73 ? -1.582 -11.818 -9.038 1.00 91.75 73 THR A O 1
ATOM 602 N N . TYR A 1 74 ? -0.275 -13.554 -9.531 1.00 88.38 74 TYR A N 1
ATOM 603 C CA . TYR A 1 74 ? -1.218 -14.552 -8.996 1.00 88.38 74 TYR A CA 1
ATOM 604 C C . TYR A 1 74 ? -1.233 -14.605 -7.475 1.00 88.38 74 TYR A C 1
ATOM 606 O O . TYR A 1 74 ? -2.236 -15.002 -6.887 1.00 88.38 74 TYR A O 1
ATOM 614 N N . GLU A 1 75 ? -0.122 -14.241 -6.857 1.00 82.31 75 GLU A N 1
ATOM 615 C CA . GLU A 1 75 ? 0.034 -14.253 -5.414 1.00 82.31 75 GLU A CA 1
ATOM 616 C C . GLU A 1 75 ? -0.547 -12.975 -4.804 1.00 82.31 75 GLU A C 1
ATOM 618 O O . GLU A 1 75 ? -1.481 -13.022 -3.997 1.00 82.31 75 GLU A O 1
ATOM 623 N N . ASP A 1 76 ? -0.094 -11.835 -5.322 1.00 84.62 76 ASP A N 1
ATOM 624 C CA . ASP A 1 76 ? -0.450 -10.505 -4.834 1.00 84.62 76 ASP A CA 1
ATOM 625 C C . ASP A 1 76 ? -1.932 -10.158 -4.982 1.00 84.62 76 ASP A C 1
ATOM 627 O O . ASP A 1 76 ? -2.477 -9.348 -4.222 1.00 84.62 76 ASP A O 1
ATOM 631 N N . ASP A 1 77 ? -2.630 -10.764 -5.949 1.00 85.69 77 ASP A N 1
ATOM 632 C CA . ASP A 1 77 ? -4.005 -10.379 -6.270 1.00 85.69 77 ASP A CA 1
ATOM 633 C C . ASP A 1 77 ? -5.038 -10.667 -5.163 1.00 85.69 77 ASP A C 1
ATOM 635 O O . ASP A 1 77 ? -6.192 -10.210 -5.239 1.00 85.69 77 ASP A O 1
ATOM 639 N N . TYR A 1 78 ? -4.612 -11.391 -4.124 1.00 87.06 78 TYR A N 1
ATOM 640 C CA . TYR A 1 78 ? -5.431 -11.817 -2.997 1.00 87.06 78 TYR A CA 1
ATOM 641 C C . TYR A 1 78 ? -4.970 -11.254 -1.639 1.00 87.06 78 TYR A C 1
ATOM 643 O O . TYR A 1 78 ? -5.645 -11.466 -0.626 1.00 87.06 78 TYR A O 1
ATOM 651 N N . HIS A 1 79 ? -3.876 -10.481 -1.584 1.00 89.06 79 HIS A N 1
ATOM 652 C CA . HIS A 1 79 ? -3.333 -9.948 -0.320 1.00 89.06 79 HIS A CA 1
ATOM 653 C C . HIS A 1 79 ? -4.304 -8.992 0.400 1.00 89.06 79 HIS A C 1
ATOM 655 O O . HIS A 1 79 ? -4.293 -8.888 1.630 1.00 89.06 79 HIS A O 1
ATOM 661 N N . TRP A 1 80 ? -5.223 -8.351 -0.331 1.00 92.69 80 TRP A N 1
ATOM 662 C CA . TRP A 1 80 ? -6.249 -7.462 0.235 1.00 92.69 80 TRP A CA 1
ATOM 663 C C . TRP A 1 80 ? -7.141 -8.146 1.288 1.00 92.69 80 TRP A C 1
ATOM 665 O O . TRP A 1 80 ? -7.656 -7.481 2.186 1.00 92.69 80 TRP A O 1
ATOM 675 N N . VAL A 1 81 ? -7.303 -9.473 1.241 1.00 92.00 81 VAL A N 1
ATOM 676 C CA . VAL A 1 81 ? -8.101 -10.205 2.240 1.00 92.00 81 VAL A CA 1
ATOM 677 C C . VAL A 1 81 ? -7.419 -10.195 3.609 1.00 92.00 81 VAL A C 1
ATOM 679 O O . VAL A 1 81 ? -8.088 -10.077 4.636 1.00 92.00 81 VAL A O 1
ATOM 682 N N . TRP A 1 82 ? -6.084 -10.262 3.639 1.00 93.19 82 TRP A N 1
ATOM 683 C CA . TRP A 1 82 ? -5.313 -10.142 4.877 1.00 93.19 82 TRP A CA 1
ATOM 684 C C . TRP A 1 82 ? -5.435 -8.739 5.471 1.00 93.19 82 TRP A C 1
ATOM 686 O O . TRP A 1 82 ? -5.469 -8.587 6.691 1.00 93.19 82 TRP A O 1
ATOM 696 N N . PHE A 1 83 ? -5.522 -7.714 4.620 1.00 95.56 83 PHE A N 1
ATOM 697 C CA . PHE A 1 83 ? -5.696 -6.334 5.063 1.00 95.56 83 PHE A CA 1
ATOM 698 C C . PHE A 1 83 ? -7.027 -6.140 5.794 1.00 95.56 83 PHE A C 1
ATOM 700 O O . PHE A 1 83 ? -7.050 -5.556 6.876 1.00 95.56 83 PHE A O 1
ATOM 707 N N . LEU A 1 84 ? -8.125 -6.680 5.252 1.00 94.12 84 LEU A N 1
ATOM 708 C CA . LEU A 1 84 ? -9.442 -6.609 5.897 1.00 94.12 84 LEU A CA 1
ATOM 709 C C . LEU A 1 84 ? -9.462 -7.304 7.264 1.00 94.12 84 LEU A C 1
ATOM 711 O O . LEU A 1 84 ? -10.003 -6.764 8.228 1.00 94.12 84 LEU A O 1
ATOM 715 N N . GLU A 1 85 ? -8.837 -8.476 7.363 1.00 92.94 85 GLU A N 1
ATOM 716 C CA . GLU A 1 85 ? -8.708 -9.203 8.628 1.00 92.94 85 GLU A CA 1
ATOM 717 C C . GLU A 1 85 ? -7.904 -8.410 9.669 1.00 92.94 85 GLU A C 1
ATOM 719 O O . GLU A 1 85 ? -8.271 -8.357 10.847 1.00 92.94 85 GLU A O 1
ATOM 724 N N . ASP A 1 86 ? -6.806 -7.779 9.255 1.00 95.38 86 ASP A N 1
ATOM 725 C CA . ASP A 1 86 ? -5.998 -6.974 10.163 1.00 95.38 86 ASP A CA 1
ATOM 726 C C . ASP A 1 86 ? -6.740 -5.702 10.599 1.00 95.38 86 ASP A C 1
ATOM 728 O O . ASP A 1 86 ? -6.648 -5.338 11.772 1.00 95.38 86 ASP A O 1
ATOM 732 N N . LEU A 1 87 ? -7.532 -5.060 9.726 1.00 94.38 87 LEU A N 1
ATOM 733 C CA . LEU A 1 87 ? -8.401 -3.938 10.115 1.00 94.38 87 LEU A CA 1
ATOM 734 C C . LEU A 1 87 ? -9.375 -4.340 11.229 1.00 94.38 87 LEU A C 1
ATOM 736 O O . LEU A 1 87 ? -9.539 -3.595 12.199 1.00 94.38 87 LEU A O 1
ATOM 740 N N . GLU A 1 88 ? -9.981 -5.524 11.133 1.00 91.50 88 GLU A N 1
ATOM 741 C CA . GLU A 1 88 ? -10.881 -6.046 12.164 1.00 91.50 88 GLU A CA 1
ATOM 742 C C . GLU A 1 88 ? -10.154 -6.231 13.506 1.00 91.50 88 GLU A C 1
ATOM 744 O O . GLU A 1 88 ? -10.566 -5.672 14.527 1.00 91.50 88 GLU A O 1
ATOM 749 N N . LYS A 1 89 ? -9.010 -6.924 13.512 1.00 90.06 89 LYS A N 1
ATOM 750 C CA . LYS A 1 89 ? -8.215 -7.174 14.734 1.00 90.06 89 LYS A CA 1
ATOM 751 C C . LYS A 1 89 ? -7.651 -5.896 15.355 1.00 90.06 89 LYS A C 1
ATOM 753 O O . LYS A 1 89 ? -7.564 -5.751 16.585 1.00 90.06 89 LYS A O 1
ATOM 758 N N . LEU A 1 90 ? -7.289 -4.927 14.515 1.00 91.06 90 LEU A N 1
ATOM 759 C CA . LEU A 1 90 ? -6.828 -3.606 14.935 1.00 91.06 90 LEU A CA 1
ATOM 760 C C . LEU A 1 90 ? -7.967 -2.724 15.470 1.00 91.06 90 LEU A C 1
ATOM 762 O O . LEU A 1 90 ? -7.680 -1.721 16.129 1.00 91.06 90 LEU A O 1
ATOM 766 N N . GLY A 1 91 ? -9.230 -3.142 15.331 1.00 90.06 91 GLY A N 1
ATOM 767 C CA . GLY A 1 91 ? -10.393 -2.365 15.762 1.00 90.06 91 GLY A CA 1
ATOM 768 C C . GLY A 1 91 ? -10.646 -1.155 14.861 1.00 90.06 91 GLY A C 1
ATOM 769 O O . GLY A 1 91 ? -11.195 -0.155 15.311 1.00 90.06 91 GLY A O 1
ATOM 770 N N . LEU A 1 92 ? -10.211 -1.242 13.605 1.00 92.50 92 LEU A N 1
ATOM 771 C CA . LEU A 1 92 ? -10.306 -0.212 12.570 1.00 92.50 92 LEU A CA 1
ATOM 772 C C . LEU A 1 92 ? -11.427 -0.531 11.564 1.00 92.50 92 LEU A C 1
ATOM 774 O O . LEU A 1 92 ? -11.385 -0.093 10.419 1.00 92.50 92 LEU A O 1
ATOM 778 N N . ASN A 1 93 ? -12.430 -1.292 12.010 1.00 90.75 93 ASN A N 1
ATOM 779 C CA . ASN A 1 93 ? -13.620 -1.671 11.252 1.00 90.75 93 ASN A CA 1
ATOM 780 C C . ASN A 1 93 ? -14.891 -1.188 11.986 1.00 90.75 93 ASN A C 1
ATOM 782 O O . ASN A 1 93 ? -15.528 -1.974 12.691 1.00 90.75 93 ASN A O 1
ATOM 786 N N . PRO A 1 94 ? -15.214 0.118 11.940 1.00 87.25 94 PRO A N 1
ATOM 787 C CA . PRO A 1 94 ? -16.405 0.648 12.600 1.00 87.25 94 PRO A CA 1
ATOM 788 C C . PRO A 1 94 ? -17.700 0.221 11.890 1.00 87.25 94 PRO A C 1
ATOM 790 O O . PRO A 1 94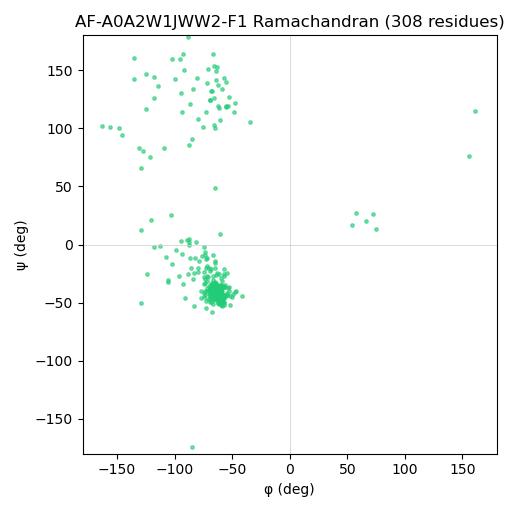 ? -17.734 0.075 10.671 1.00 87.25 94 PRO A O 1
ATOM 793 N N . ASP A 1 95 ? -18.793 0.110 12.653 1.00 88.12 95 ASP A N 1
ATOM 794 C CA . ASP A 1 95 ? -20.147 -0.049 12.107 1.00 88.12 95 ASP A CA 1
ATOM 795 C C . ASP A 1 95 ? -20.539 1.238 11.349 1.00 88.12 95 ASP A C 1
ATOM 797 O O . ASP A 1 95 ? -20.868 2.255 11.964 1.00 88.12 95 ASP A O 1
ATOM 801 N N . LEU A 1 96 ? -20.488 1.206 10.014 1.00 89.12 96 LEU A N 1
ATOM 802 C CA . LEU A 1 96 ? -20.829 2.330 9.134 1.00 89.12 96 LEU A CA 1
ATOM 803 C C . LEU A 1 96 ? -22.008 1.975 8.230 1.00 89.12 96 LEU A C 1
ATOM 805 O O . LEU A 1 96 ? -22.109 0.861 7.713 1.00 89.12 96 LEU A O 1
ATOM 809 N N . SER A 1 97 ? -22.872 2.949 7.951 1.00 95.25 97 SER A N 1
ATOM 810 C CA . SER A 1 97 ? -23.784 2.831 6.816 1.00 95.25 97 SER A CA 1
ATOM 811 C C . SER A 1 97 ? -22.994 2.818 5.505 1.00 95.25 97 SER A C 1
ATOM 813 O O . SER A 1 97 ? -21.931 3.431 5.384 1.00 95.25 97 SER A O 1
ATOM 815 N N . PHE A 1 98 ? -23.556 2.194 4.469 1.00 95.12 98 PHE A N 1
ATOM 816 C CA . PHE A 1 98 ? -22.940 2.187 3.139 1.00 95.12 98 PHE A CA 1
ATOM 817 C C . PHE A 1 98 ? -22.620 3.605 2.628 1.00 95.12 98 PHE A C 1
ATOM 819 O O . PHE A 1 98 ? -21.565 3.840 2.045 1.00 95.12 98 PHE A O 1
ATOM 826 N N . ARG A 1 99 ? -23.492 4.583 2.912 1.00 96.75 99 ARG A N 1
ATOM 827 C CA . ARG A 1 99 ? -23.267 5.995 2.570 1.00 96.75 99 ARG A CA 1
ATOM 828 C C . ARG A 1 99 ? -22.032 6.572 3.268 1.00 96.75 99 ARG A C 1
ATOM 830 O O . ARG A 1 99 ? -21.285 7.312 2.636 1.00 96.75 99 ARG A O 1
ATOM 837 N N . GLU A 1 100 ? -21.846 6.284 4.553 1.00 94.38 100 GLU A N 1
ATOM 838 C CA . GLU A 1 100 ? -20.688 6.763 5.318 1.00 94.38 100 GLU A CA 1
ATOM 839 C C . GLU A 1 100 ? -19.397 6.120 4.819 1.00 94.38 100 GLU A C 1
ATOM 841 O O . GLU A 1 100 ? -18.416 6.830 4.617 1.00 94.38 100 GLU A O 1
ATOM 846 N N . ALA A 1 101 ? -19.420 4.816 4.530 1.00 93.81 101 ALA A N 1
ATOM 847 C CA . ALA A 1 101 ? -18.279 4.120 3.944 1.00 93.81 101 ALA A CA 1
ATOM 848 C C . ALA A 1 101 ? -17.849 4.760 2.612 1.00 93.81 101 ALA A C 1
ATOM 850 O O . ALA A 1 101 ? -16.684 5.113 2.449 1.00 93.81 101 ALA A O 1
ATOM 851 N N . LEU A 1 102 ? -18.790 5.006 1.690 1.00 95.00 102 LEU A N 1
ATOM 852 C CA . LEU A 1 102 ? -18.491 5.691 0.426 1.00 95.00 102 LEU A CA 1
ATOM 853 C C . LEU A 1 102 ? -17.947 7.110 0.643 1.00 95.00 102 LEU A C 1
ATOM 855 O O . LEU A 1 102 ? -16.997 7.514 -0.023 1.00 95.00 102 LEU A O 1
ATOM 859 N N . ALA A 1 103 ? -18.528 7.869 1.576 1.00 94.19 103 ALA A N 1
ATOM 860 C CA . ALA A 1 103 ? -18.072 9.223 1.874 1.00 94.19 103 ALA A CA 1
ATOM 861 C C . ALA A 1 103 ? -16.652 9.247 2.455 1.00 94.19 103 ALA A C 1
ATOM 863 O O . ALA A 1 103 ? -15.921 10.196 2.204 1.00 94.19 103 ALA A O 1
ATOM 864 N N . ILE A 1 104 ? -16.252 8.225 3.214 1.00 91.75 104 ILE A N 1
ATOM 865 C CA . ILE A 1 104 ? -14.891 8.104 3.747 1.00 91.75 104 ILE A CA 1
ATOM 866 C C . ILE A 1 104 ? -13.907 7.703 2.644 1.00 91.75 104 ILE A C 1
ATOM 868 O O . ILE A 1 104 ? -12.850 8.313 2.529 1.00 91.75 104 ILE A O 1
ATOM 872 N N . LEU A 1 105 ? -14.264 6.721 1.812 1.00 92.94 105 LEU A N 1
ATOM 873 C CA . LEU A 1 105 ? -13.377 6.176 0.777 1.00 92.94 105 LEU A CA 1
ATOM 874 C C . LEU A 1 105 ? -13.113 7.136 -0.398 1.00 92.94 105 LEU A C 1
ATOM 876 O O . LEU A 1 105 ? -12.130 6.948 -1.108 1.00 92.94 105 LEU A O 1
ATOM 880 N N . TRP A 1 106 ? -13.973 8.141 -0.607 1.00 95.25 106 TRP A N 1
ATOM 881 C CA . TRP A 1 106 ? -13.860 9.125 -1.698 1.00 95.25 106 TRP A CA 1
ATOM 882 C C . TRP A 1 106 ? -13.743 10.585 -1.228 1.00 95.25 106 TRP A C 1
ATOM 884 O O . TRP A 1 106 ? -14.026 11.506 -1.996 1.00 95.25 106 TRP A O 1
ATOM 894 N N . ASN A 1 107 ? -13.332 10.830 0.019 1.00 94.56 107 ASN A N 1
ATOM 895 C CA . ASN A 1 107 ? -13.062 12.194 0.488 1.00 94.56 107 ASN A CA 1
ATOM 896 C C . ASN A 1 107 ? -11.614 12.647 0.230 1.00 94.56 107 ASN A C 1
ATOM 898 O O . ASN A 1 107 ? -10.767 11.903 -0.263 1.00 94.56 107 ASN A O 1
ATOM 902 N N . GLU A 1 108 ? -11.333 13.890 0.620 1.00 96.19 108 GLU A N 1
ATOM 903 C CA . GLU A 1 108 ? -10.026 14.541 0.485 1.00 96.19 108 GLU A CA 1
ATOM 904 C C . GLU A 1 108 ? -8.906 13.889 1.313 1.00 96.19 108 GLU A C 1
ATOM 906 O O . GLU A 1 108 ? -7.741 14.150 1.045 1.00 96.19 108 GLU A O 1
ATOM 911 N N . GLU A 1 109 ? -9.225 13.047 2.302 1.00 96.12 109 GLU A N 1
ATOM 912 C CA . GLU A 1 109 ? -8.241 12.373 3.165 1.00 96.12 109 GLU A CA 1
ATOM 913 C C . GLU A 1 109 ? -7.741 11.038 2.586 1.00 96.12 109 GLU A C 1
ATOM 915 O O . GLU A 1 109 ? -6.980 10.335 3.245 1.00 96.12 109 GLU A O 1
ATOM 920 N N . THR A 1 110 ? -8.204 10.673 1.388 1.00 97.06 110 THR A N 1
ATOM 921 C CA . THR A 1 110 ? -7.820 9.444 0.668 1.00 97.06 110 THR A CA 1
ATOM 922 C C . THR A 1 110 ? -7.397 9.722 -0.779 1.00 97.06 110 THR A C 1
ATOM 924 O O . THR A 1 110 ? -7.317 8.814 -1.614 1.00 97.06 110 THR A O 1
ATOM 927 N N . VAL A 1 111 ? -7.175 10.994 -1.119 1.00 97.69 111 VAL A N 1
ATOM 928 C CA . VAL A 1 111 ? -6.924 11.425 -2.497 1.00 97.69 111 VAL A CA 1
ATOM 929 C C . VAL A 1 111 ? -5.573 10.926 -3.003 1.00 97.69 111 VAL A C 1
ATOM 931 O O . VAL A 1 111 ? -5.463 10.560 -4.175 1.00 97.69 111 VAL A O 1
ATOM 934 N N . CYS A 1 112 ? -4.552 10.865 -2.147 1.00 98.38 112 CYS A N 1
ATOM 935 C CA . CYS A 1 112 ? -3.255 10.312 -2.513 1.00 98.38 112 CYS A CA 1
ATOM 936 C C . CYS A 1 112 ? -3.332 8.789 -2.663 1.00 98.38 112 CYS A C 1
ATOM 938 O O . CYS A 1 112 ? -2.788 8.274 -3.638 1.00 98.38 112 CYS A O 1
ATOM 940 N N . ALA A 1 113 ? -4.065 8.077 -1.799 1.00 97.31 113 ALA A N 1
ATOM 941 C CA . ALA A 1 113 ? -4.309 6.637 -1.955 1.00 97.31 113 ALA A CA 1
ATOM 942 C C . ALA A 1 113 ? -4.963 6.302 -3.312 1.00 97.31 113 ALA A C 1
ATOM 944 O O . ALA A 1 113 ? -4.541 5.391 -4.030 1.00 97.31 113 ALA A O 1
ATOM 945 N N . GLN A 1 114 ? -5.969 7.086 -3.711 1.00 96.62 114 GLN A N 1
ATOM 946 C CA . GLN A 1 114 ? -6.602 6.958 -5.027 1.00 96.62 114 GLN A CA 1
ATOM 947 C C . GLN A 1 114 ? -5.633 7.320 -6.164 1.00 96.62 114 GLN A C 1
ATOM 949 O O . GLN A 1 114 ? -5.588 6.630 -7.184 1.00 96.62 114 GLN A O 1
ATOM 954 N N . ARG A 1 115 ? -4.831 8.379 -5.991 1.00 97.56 115 ARG A N 1
ATOM 955 C CA . ARG A 1 115 ? -3.855 8.831 -6.992 1.00 97.56 115 ARG A CA 1
ATOM 956 C C . ARG A 1 115 ? -2.761 7.803 -7.251 1.00 97.56 115 ARG A C 1
ATOM 958 O O . ARG A 1 115 ? -2.408 7.624 -8.411 1.00 97.56 115 ARG A O 1
ATOM 965 N N . VAL A 1 116 ? -2.263 7.111 -6.221 1.00 98.00 116 VAL A N 1
ATOM 966 C CA . VAL A 1 116 ? -1.312 5.996 -6.388 1.00 98.00 116 VAL A CA 1
ATOM 967 C C . VAL A 1 116 ? -1.873 4.998 -7.390 1.00 98.00 116 VAL A C 1
ATOM 969 O O . VAL A 1 116 ? -1.227 4.705 -8.388 1.00 98.00 116 VAL A O 1
ATOM 972 N N . THR A 1 117 ? -3.114 4.554 -7.188 1.00 94.62 117 THR A N 1
ATOM 973 C CA . THR A 1 117 ? -3.774 3.618 -8.106 1.00 94.62 117 THR A CA 1
ATOM 974 C C . THR A 1 117 ? -3.828 4.174 -9.530 1.00 94.62 117 THR A C 1
ATOM 976 O O . THR A 1 117 ? -3.412 3.505 -10.468 1.00 94.62 117 THR A O 1
ATOM 979 N N . GLN A 1 118 ? -4.292 5.411 -9.709 1.00 95.75 118 GLN A N 1
ATOM 980 C CA . GLN A 1 118 ? -4.426 6.025 -11.036 1.00 95.75 118 GLN A CA 1
ATOM 981 C C . GLN A 1 118 ? -3.086 6.134 -11.779 1.00 95.75 118 GLN A C 1
ATOM 983 O O . GLN A 1 118 ? -3.014 5.836 -12.970 1.00 95.75 118 GLN A O 1
ATOM 988 N N . GLU A 1 119 ? -2.025 6.531 -11.079 1.00 97.38 119 GLU A N 1
ATOM 989 C CA . GLU A 1 119 ? -0.684 6.663 -11.652 1.00 97.38 119 GLU A CA 1
ATOM 990 C C . GLU A 1 119 ? -0.091 5.288 -11.980 1.00 97.38 119 GLU A C 1
ATOM 992 O O . GLU A 1 119 ? 0.468 5.110 -13.060 1.00 97.38 119 GLU A O 1
ATOM 997 N N . LEU A 1 120 ? -0.282 4.279 -11.122 1.00 97.50 120 LEU A N 1
ATOM 998 C CA . LEU A 1 120 ? 0.150 2.913 -11.428 1.00 97.50 120 LEU A CA 1
ATOM 999 C C . LEU A 1 120 ? -0.544 2.370 -12.681 1.00 97.50 120 LEU A C 1
ATOM 1001 O O . LEU A 1 120 ? 0.133 1.826 -13.549 1.00 97.50 120 LEU A O 1
ATOM 1005 N N . TYR A 1 121 ? -1.856 2.578 -12.834 1.00 96.31 121 TYR A N 1
ATOM 1006 C CA . TYR A 1 121 ? -2.570 2.235 -14.070 1.00 96.31 121 TYR A CA 1
ATOM 1007 C C . TYR A 1 121 ? -1.996 2.985 -15.281 1.00 96.31 121 TYR A C 1
ATOM 1009 O O . TYR A 1 121 ? -1.767 2.378 -16.325 1.00 96.31 121 TYR A O 1
ATOM 1017 N N . HIS A 1 122 ? -1.721 4.286 -15.148 1.00 95.62 122 HIS A N 1
ATOM 1018 C CA . HIS A 1 122 ? -1.152 5.097 -16.226 1.00 95.62 122 HIS A CA 1
ATOM 1019 C C . HIS A 1 122 ? 0.209 4.574 -16.713 1.00 95.62 122 HIS A C 1
ATOM 1021 O O . HIS A 1 122 ? 0.436 4.522 -17.919 1.00 95.62 122 HIS A O 1
ATOM 1027 N N . TYR A 1 123 ? 1.082 4.152 -15.794 1.00 95.31 123 TYR A N 1
ATOM 1028 C CA . TYR A 1 123 ? 2.437 3.681 -16.107 1.00 95.31 123 TYR A CA 1
ATOM 1029 C C . TYR A 1 123 ? 2.545 2.190 -16.449 1.00 95.31 123 TYR A C 1
ATOM 1031 O O . TYR A 1 123 ? 3.644 1.708 -16.725 1.00 95.31 123 TYR A O 1
ATOM 1039 N N . THR A 1 124 ? 1.438 1.446 -16.422 1.00 95.12 124 THR A N 1
ATOM 1040 C CA . THR A 1 124 ? 1.439 -0.005 -16.688 1.00 95.12 124 THR A CA 1
ATOM 1041 C C . THR A 1 124 ? 0.506 -0.416 -17.819 1.00 95.12 124 THR A C 1
ATOM 1043 O O . THR A 1 124 ? 0.750 -1.430 -18.480 1.00 95.12 124 THR A O 1
ATOM 1046 N N . HIS A 1 125 ? -0.543 0.362 -18.086 1.00 93.31 125 HIS A N 1
ATOM 1047 C CA . HIS A 1 125 ? -1.491 0.070 -19.148 1.00 93.31 125 HIS A CA 1
ATOM 1048 C C . HIS A 1 125 ? -0.853 0.249 -20.532 1.00 93.31 125 HIS A C 1
ATOM 1050 O O . HIS A 1 125 ? -0.378 1.328 -20.875 1.00 93.31 125 HIS A O 1
ATOM 1056 N N . GLN A 1 126 ? -0.903 -0.806 -21.356 1.00 89.12 126 GLN A N 1
ATOM 1057 C CA . GLN A 1 126 ? -0.296 -0.845 -22.699 1.00 89.12 126 GLN A CA 1
ATOM 1058 C C . GLN A 1 126 ? 1.219 -0.562 -22.710 1.00 89.12 126 GLN A C 1
ATOM 1060 O O . GLN A 1 126 ? 1.766 -0.108 -23.715 1.00 89.12 126 GLN A O 1
ATOM 1065 N N . CYS A 1 127 ? 1.907 -0.861 -21.607 1.00 91.56 127 CYS A N 1
ATOM 1066 C CA . CYS A 1 127 ? 3.357 -0.747 -21.491 1.00 91.56 127 CYS A CA 1
ATOM 1067 C C . CYS A 1 127 ? 4.063 -2.080 -21.777 1.00 91.56 127 CYS A C 1
ATOM 1069 O O . CYS A 1 127 ? 3.476 -3.159 -21.672 1.00 91.56 127 CYS A O 1
ATOM 1071 N N . SER A 1 128 ? 5.354 -2.005 -22.102 1.00 92.12 128 SER A N 1
ATOM 1072 C CA . SER A 1 128 ? 6.216 -3.181 -22.251 1.00 92.12 128 SER A CA 1
ATOM 1073 C C . SER A 1 128 ? 6.364 -3.948 -20.925 1.00 92.12 128 SER A C 1
ATOM 1075 O O . SER A 1 128 ? 6.340 -3.326 -19.855 1.00 92.12 128 SER A O 1
ATOM 1077 N N . PRO A 1 129 ? 6.616 -5.271 -20.960 1.00 92.19 129 PRO A N 1
ATOM 1078 C CA . PRO A 1 129 ? 6.917 -6.051 -19.756 1.00 92.19 129 PRO A CA 1
ATOM 1079 C C . PRO A 1 129 ? 8.062 -5.454 -18.925 1.00 92.19 129 PRO A C 1
ATOM 1081 O O . PRO A 1 129 ? 7.983 -5.396 -17.703 1.00 92.19 129 PRO A O 1
ATOM 1084 N N . ALA A 1 130 ? 9.086 -4.890 -19.572 1.00 90.00 130 ALA A N 1
ATOM 1085 C CA . ALA A 1 130 ? 10.185 -4.219 -18.880 1.00 90.00 130 ALA A CA 1
ATOM 1086 C C . ALA A 1 130 ? 9.755 -2.953 -18.109 1.00 90.00 130 ALA A C 1
ATOM 1088 O O . ALA A 1 130 ? 10.330 -2.661 -17.065 1.00 90.00 130 ALA A O 1
ATOM 1089 N N . GLN A 1 131 ? 8.776 -2.184 -18.601 1.00 92.25 131 GLN A N 1
ATOM 1090 C CA . GLN A 1 131 ? 8.220 -1.035 -17.866 1.00 92.25 131 GLN A CA 1
ATOM 1091 C C . GLN A 1 131 ? 7.337 -1.495 -16.701 1.00 92.25 131 GLN A C 1
ATOM 1093 O O . GLN A 1 131 ? 7.478 -0.969 -15.599 1.00 92.25 131 GLN A O 1
ATOM 1098 N N . LYS A 1 132 ? 6.484 -2.509 -16.918 1.00 94.31 132 LYS A N 1
ATOM 1099 C CA . LYS A 1 132 ? 5.674 -3.116 -15.848 1.00 94.31 132 LYS A CA 1
ATOM 1100 C C . LYS A 1 132 ? 6.559 -3.615 -14.706 1.00 94.31 132 LYS A C 1
ATOM 1102 O O . LYS A 1 132 ? 6.288 -3.309 -13.554 1.00 94.31 132 LYS A O 1
ATOM 1107 N N . LEU A 1 133 ? 7.658 -4.293 -15.034 1.00 91.44 133 LEU A N 1
ATOM 1108 C CA . LEU A 1 133 ? 8.640 -4.766 -14.062 1.00 91.44 133 LEU A CA 1
ATOM 1109 C C . LEU A 1 133 ? 9.226 -3.623 -13.219 1.00 91.44 133 LEU A C 1
ATOM 1111 O O . LEU A 1 133 ? 9.323 -3.747 -12.005 1.00 91.44 133 LEU A O 1
ATOM 1115 N N . VAL A 1 134 ? 9.583 -2.494 -13.844 1.00 92.69 134 VAL A N 1
ATOM 1116 C CA . VAL A 1 134 ? 10.077 -1.308 -13.120 1.00 92.69 134 VAL A CA 1
ATOM 1117 C C . VAL A 1 134 ? 9.017 -0.765 -12.163 1.00 92.69 134 VAL A C 1
ATOM 1119 O O . VAL A 1 134 ? 9.350 -0.411 -11.036 1.00 92.69 134 VAL A O 1
ATOM 1122 N N . VAL A 1 135 ? 7.753 -0.710 -12.588 1.00 95.56 135 VAL A N 1
ATOM 1123 C CA . VAL A 1 135 ? 6.645 -0.270 -11.729 1.00 95.56 135 VAL A CA 1
ATOM 1124 C C . VAL A 1 135 ? 6.483 -1.208 -10.533 1.00 95.56 135 VAL A C 1
ATOM 1126 O O . VAL A 1 135 ? 6.429 -0.723 -9.405 1.00 95.56 135 VAL A O 1
ATOM 1129 N N . ILE A 1 136 ? 6.448 -2.525 -10.769 1.00 93.12 136 ILE A N 1
ATOM 1130 C CA . ILE A 1 136 ? 6.307 -3.525 -9.704 1.00 93.12 136 ILE A CA 1
ATOM 1131 C C . ILE A 1 136 ? 7.468 -3.398 -8.717 1.00 93.12 136 ILE A C 1
ATOM 1133 O O . ILE A 1 136 ? 7.224 -3.242 -7.531 1.00 93.12 136 ILE A O 1
ATOM 1137 N N . GLU A 1 137 ? 8.714 -3.333 -9.187 1.00 91.81 137 GLU A N 1
ATOM 1138 C CA . GLU A 1 137 ? 9.889 -3.225 -8.311 1.00 91.81 137 GLU A CA 1
ATOM 1139 C C . GLU A 1 137 ? 9.861 -1.973 -7.414 1.00 91.81 137 GLU A C 1
ATOM 1141 O O . GLU A 1 137 ? 10.300 -2.003 -6.261 1.00 91.81 137 GLU A O 1
ATOM 1146 N N . VAL A 1 138 ? 9.318 -0.855 -7.909 1.00 95.38 138 VAL A N 1
ATOM 1147 C CA . VAL A 1 138 ? 9.124 0.341 -7.077 1.00 95.38 138 VAL A CA 1
ATOM 1148 C C . VAL A 1 138 ? 8.023 0.121 -6.038 1.00 95.38 138 VAL A C 1
ATOM 1150 O O . VAL A 1 138 ? 8.211 0.517 -4.888 1.00 95.38 138 VAL A O 1
ATOM 1153 N N . VAL A 1 139 ? 6.899 -0.503 -6.408 1.00 94.75 139 VAL A N 1
ATOM 1154 C CA . VAL A 1 139 ? 5.804 -0.821 -5.471 1.00 94.75 139 VAL A CA 1
ATOM 1155 C C . VAL A 1 139 ? 6.274 -1.795 -4.388 1.00 94.75 139 VAL A C 1
ATOM 1157 O O . VAL A 1 139 ? 6.057 -1.535 -3.208 1.00 94.75 139 VAL A O 1
ATOM 1160 N N . GLU A 1 140 ? 6.996 -2.847 -4.763 1.00 90.56 140 GLU A N 1
ATOM 1161 C CA . GLU A 1 140 ? 7.641 -3.787 -3.839 1.00 90.56 140 GLU A CA 1
ATOM 1162 C C . GLU A 1 140 ? 8.609 -3.063 -2.905 1.00 90.56 140 GLU A C 1
ATOM 1164 O O . GLU A 1 140 ? 8.621 -3.268 -1.694 1.00 90.56 140 GLU A O 1
ATOM 1169 N N . SER A 1 141 ? 9.404 -2.135 -3.441 1.00 92.56 141 SER A N 1
ATOM 1170 C CA . SER A 1 141 ? 10.344 -1.353 -2.641 1.00 92.56 141 SER A CA 1
ATOM 1171 C C . SER A 1 141 ? 9.649 -0.467 -1.606 1.00 92.56 141 SER A C 1
ATOM 1173 O O . SER A 1 141 ? 10.119 -0.382 -0.468 1.00 92.56 141 SER A O 1
ATOM 1175 N N . THR A 1 142 ? 8.544 0.195 -1.961 1.00 96.00 142 THR A N 1
ATOM 1176 C CA . THR A 1 142 ? 7.784 1.034 -1.019 1.00 96.00 142 THR A CA 1
ATOM 1177 C C . THR A 1 142 ? 6.995 0.185 -0.020 1.00 96.00 142 THR A C 1
ATOM 1179 O O . THR A 1 142 ? 6.995 0.502 1.176 1.00 96.00 142 THR A O 1
ATOM 1182 N N . GLY A 1 143 ? 6.403 -0.924 -0.474 1.00 93.12 143 GLY A N 1
ATOM 1183 C CA . GLY A 1 143 ? 5.734 -1.935 0.345 1.00 93.12 143 GLY A CA 1
ATOM 1184 C C . GLY A 1 143 ? 6.679 -2.546 1.375 1.00 93.12 143 GLY A C 1
ATOM 1185 O O . GLY A 1 143 ? 6.402 -2.492 2.571 1.00 93.12 143 GLY A O 1
ATOM 1186 N N . ASN A 1 144 ? 7.863 -2.988 0.954 1.00 92.62 144 ASN A N 1
ATOM 1187 C CA . ASN A 1 144 ? 8.899 -3.550 1.818 1.00 92.62 144 ASN A CA 1
ATOM 1188 C C . ASN A 1 144 ? 9.286 -2.608 2.968 1.00 92.62 144 ASN A C 1
ATOM 1190 O O . ASN A 1 144 ? 9.442 -3.051 4.110 1.00 92.62 144 ASN A O 1
ATOM 1194 N N . VAL A 1 145 ? 9.411 -1.303 2.701 1.00 96.06 145 VAL A N 1
ATOM 1195 C CA . VAL A 1 145 ? 9.703 -0.302 3.739 1.00 96.06 145 VAL A CA 1
ATOM 1196 C C . VAL A 1 145 ? 8.559 -0.217 4.756 1.00 96.06 145 VAL A C 1
ATOM 1198 O O . VAL A 1 145 ? 8.815 -0.237 5.965 1.00 96.06 145 VAL A O 1
ATOM 1201 N N . LEU A 1 146 ? 7.307 -0.159 4.287 1.00 96.06 146 LEU A N 1
ATOM 1202 C CA . LEU A 1 146 ? 6.122 -0.138 5.149 1.00 96.06 146 LEU A CA 1
ATOM 1203 C C . LEU A 1 146 ? 6.003 -1.415 5.983 1.00 96.06 146 LEU A C 1
ATOM 1205 O O . LEU A 1 146 ? 5.874 -1.329 7.203 1.00 96.06 146 LEU A O 1
ATOM 1209 N N . LEU A 1 147 ? 6.093 -2.578 5.344 1.00 93.50 147 LEU A N 1
ATOM 1210 C CA . LEU A 1 147 ? 5.918 -3.883 5.974 1.00 93.50 147 LEU A CA 1
ATOM 1211 C C . LEU A 1 147 ? 7.034 -4.194 6.970 1.00 93.50 147 LEU A C 1
ATOM 1213 O O . LEU A 1 147 ? 6.778 -4.700 8.060 1.00 93.50 147 LEU A O 1
ATOM 1217 N N . THR A 1 148 ? 8.273 -3.794 6.673 1.00 93.50 148 THR A N 1
ATOM 1218 C CA . THR A 1 148 ? 9.383 -3.892 7.632 1.00 93.50 148 THR A CA 1
ATOM 1219 C C . THR A 1 148 ? 9.131 -3.033 8.873 1.00 93.50 148 THR A C 1
ATOM 1221 O O . THR A 1 148 ? 9.438 -3.446 9.997 1.00 93.50 148 THR A O 1
ATOM 1224 N N . ALA A 1 149 ? 8.587 -1.824 8.698 1.00 95.31 149 ALA A N 1
ATOM 1225 C CA . ALA A 1 149 ? 8.240 -0.955 9.817 1.00 95.31 149 ALA A CA 1
ATOM 1226 C C . ALA A 1 149 ? 7.050 -1.515 10.614 1.00 95.31 149 ALA A C 1
ATOM 1228 O O . ALA A 1 149 ? 7.110 -1.552 11.845 1.00 95.31 149 ALA A O 1
ATOM 1229 N N . SER A 1 150 ? 6.005 -1.997 9.938 1.00 95.50 150 SER A N 1
ATOM 1230 C CA . SER A 1 150 ? 4.795 -2.514 10.578 1.00 95.50 150 SER A CA 1
ATOM 1231 C C . SER A 1 150 ? 5.026 -3.841 11.297 1.00 95.50 150 SER A C 1
ATOM 1233 O O . SER A 1 150 ? 4.544 -3.997 12.418 1.00 95.50 150 SER A O 1
ATOM 1235 N N . ALA A 1 151 ? 5.823 -4.754 10.734 1.00 92.88 151 ALA A N 1
ATOM 1236 C CA . ALA A 1 151 ? 6.087 -6.067 11.322 1.00 92.88 151 ALA A CA 1
ATOM 1237 C C . ALA A 1 151 ? 6.718 -5.957 12.720 1.00 92.88 151 ALA A C 1
ATOM 1239 O O . ALA A 1 151 ? 6.361 -6.708 13.629 1.00 92.88 151 ALA A O 1
ATOM 1240 N N . LYS A 1 152 ? 7.590 -4.961 12.939 1.00 91.12 152 LYS A N 1
ATOM 1241 C CA . LYS A 1 152 ? 8.164 -4.669 14.265 1.00 91.12 152 LYS A CA 1
ATOM 1242 C C . LYS A 1 152 ? 7.099 -4.251 15.281 1.00 91.12 152 LYS A C 1
ATOM 1244 O O . LYS A 1 152 ? 7.151 -4.662 16.440 1.00 91.12 152 LYS A O 1
ATOM 1249 N N . ILE A 1 153 ? 6.122 -3.451 14.853 1.00 93.38 153 ILE A N 1
ATOM 1250 C CA . ILE A 1 153 ? 5.003 -3.015 15.700 1.00 93.38 153 ILE A CA 1
ATOM 1251 C C . ILE A 1 153 ? 4.096 -4.210 16.011 1.00 93.38 153 ILE A C 1
ATOM 1253 O O . ILE A 1 153 ? 3.734 -4.427 17.171 1.00 93.38 153 ILE A O 1
ATOM 1257 N N . ILE A 1 154 ? 3.762 -5.000 14.985 1.00 93.44 154 ILE A N 1
ATOM 1258 C CA . ILE A 1 154 ? 2.925 -6.193 15.104 1.00 93.44 154 ILE A CA 1
ATOM 1259 C C . ILE A 1 154 ? 3.549 -7.201 16.060 1.00 93.44 154 ILE A C 1
ATOM 1261 O O . ILE A 1 154 ? 2.847 -7.647 16.955 1.00 93.44 154 ILE A O 1
ATOM 1265 N N . GLN A 1 155 ? 4.854 -7.472 15.998 1.00 89.38 155 GLN A N 1
ATOM 1266 C CA . GLN A 1 155 ? 5.511 -8.405 16.922 1.00 89.38 155 GLN A CA 1
ATOM 1267 C C . GLN A 1 155 ? 5.238 -8.065 18.404 1.00 89.38 155 GLN A C 1
ATOM 1269 O O . GLN A 1 155 ? 4.964 -8.948 19.220 1.00 89.38 155 GLN A O 1
ATOM 1274 N N . SER A 1 156 ? 5.243 -6.774 18.757 1.00 86.50 156 SER A N 1
ATOM 1275 C CA . SER A 1 156 ? 4.889 -6.299 20.105 1.00 86.50 156 SER A CA 1
ATOM 1276 C C . SER A 1 156 ? 3.396 -6.463 20.420 1.00 86.50 156 SER A C 1
ATOM 1278 O O . SER A 1 156 ? 3.019 -6.749 21.560 1.00 86.50 156 SER A O 1
ATOM 1280 N N . LEU A 1 157 ? 2.526 -6.285 19.422 1.00 88.06 157 LEU A N 1
ATOM 1281 C CA . LEU A 1 157 ? 1.078 -6.428 19.559 1.00 88.06 157 LEU A CA 1
ATOM 1282 C C . LEU A 1 157 ? 0.645 -7.899 19.666 1.00 88.06 157 LEU A C 1
ATOM 1284 O O . LEU A 1 157 ? -0.189 -8.222 20.513 1.00 88.06 157 LEU A O 1
ATOM 1288 N N . GLU A 1 158 ? 1.231 -8.798 18.878 1.00 89.12 158 GLU A N 1
ATOM 1289 C CA . GLU A 1 158 ? 0.998 -10.248 18.925 1.00 89.12 158 GLU A CA 1
ATOM 1290 C C . GLU A 1 158 ? 1.406 -10.824 20.280 1.00 89.12 158 GLU A C 1
ATOM 1292 O O . GLU A 1 158 ? 0.641 -11.570 20.889 1.00 89.12 158 GLU A O 1
ATOM 1297 N N . ALA A 1 159 ? 2.556 -10.397 20.817 1.00 85.62 159 ALA A N 1
ATOM 1298 C CA . ALA A 1 159 ? 3.016 -10.808 22.142 1.00 85.62 159 ALA A CA 1
ATOM 1299 C C . ALA A 1 159 ? 2.032 -10.433 23.268 1.00 85.62 159 ALA A C 1
ATOM 1301 O O . ALA A 1 159 ? 1.972 -11.120 24.286 1.00 85.62 159 ALA A O 1
ATOM 1302 N N . LYS A 1 160 ? 1.258 -9.352 23.094 1.00 83.31 160 LYS A N 1
ATOM 1303 C CA . LYS A 1 160 ? 0.277 -8.863 24.080 1.00 83.31 160 LYS A CA 1
ATOM 1304 C C . LYS A 1 160 ? -1.129 -9.415 23.870 1.00 83.31 160 LYS A C 1
ATOM 1306 O O . LYS A 1 160 ? -1.875 -9.554 24.832 1.00 83.31 160 LYS A O 1
ATOM 1311 N N . THR A 1 161 ? -1.521 -9.644 22.621 1.00 82.31 161 THR A N 1
ATOM 131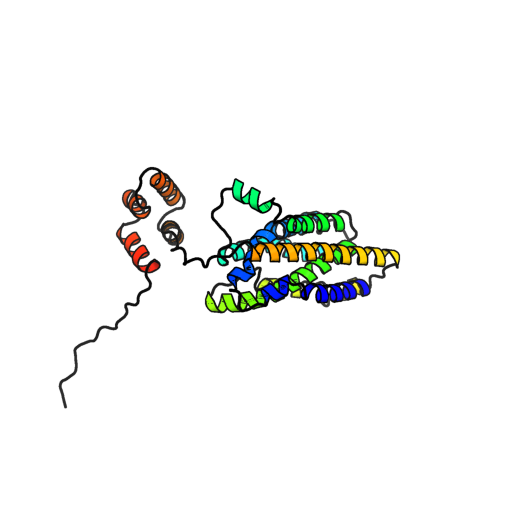2 C CA . THR A 1 161 ? -2.902 -10.000 22.254 1.00 82.31 161 THR A CA 1
ATOM 1313 C C . THR A 1 161 ? -3.081 -11.483 21.959 1.00 82.31 161 THR A C 1
ATOM 1315 O O . THR A 1 161 ? -4.216 -11.948 21.929 1.00 82.31 161 THR A O 1
ATOM 1318 N N . HIS A 1 162 ? -1.988 -12.217 21.725 1.00 83.25 162 HIS A N 1
ATOM 1319 C CA . HIS A 1 162 ? -1.984 -13.589 21.208 1.00 83.25 162 HIS A CA 1
ATOM 1320 C C . HIS A 1 162 ? -2.765 -13.767 19.891 1.00 83.25 162 HIS A C 1
ATOM 1322 O O . HIS A 1 162 ? -3.095 -14.887 19.506 1.00 83.25 162 HIS A O 1
ATOM 1328 N N . GLN A 1 163 ? -3.047 -12.670 19.185 1.00 86.88 163 GLN A N 1
ATOM 1329 C CA . GLN A 1 163 ? -3.606 -12.677 17.837 1.00 86.88 163 GLN A CA 1
ATOM 1330 C C . GLN A 1 163 ? -2.462 -12.640 16.831 1.00 86.88 163 GLN A C 1
ATOM 1332 O O . GLN A 1 163 ? -1.417 -12.077 17.135 1.00 86.88 163 GLN A O 1
ATOM 1337 N N . ARG A 1 164 ? -2.665 -13.225 15.649 1.00 88.81 164 ARG A N 1
ATOM 1338 C CA . ARG A 1 164 ? -1.733 -13.106 14.519 1.00 88.81 164 ARG A CA 1
ATOM 1339 C C . ARG A 1 164 ? -2.228 -12.063 13.534 1.00 88.81 164 ARG A C 1
ATOM 1341 O O . ARG A 1 164 ? -3.431 -12.045 13.288 1.00 88.81 164 ARG A O 1
ATOM 1348 N N . TYR A 1 165 ? -1.344 -11.274 12.939 1.00 90.75 165 TYR A N 1
ATOM 1349 C CA . TYR A 1 165 ? -1.695 -10.286 11.909 1.00 90.75 165 TYR A CA 1
ATOM 1350 C C . TYR A 1 165 ? -0.982 -10.648 10.609 1.00 90.75 165 TYR A C 1
ATOM 1352 O O . TYR A 1 165 ? 0.227 -10.876 10.611 1.00 90.75 165 TYR A O 1
ATOM 1360 N N . ARG A 1 166 ? -1.733 -10.778 9.512 1.00 89.88 166 ARG A N 1
ATOM 1361 C CA . ARG A 1 166 ? -1.191 -11.322 8.255 1.00 89.88 166 ARG A CA 1
ATOM 1362 C C . ARG A 1 166 ? -0.630 -10.236 7.355 1.00 89.88 166 ARG A C 1
ATOM 1364 O O . ARG A 1 166 ? 0.481 -10.396 6.867 1.00 89.88 166 ARG A O 1
ATOM 1371 N N . TYR A 1 167 ? -1.365 -9.145 7.179 1.00 93.38 167 TYR A N 1
ATOM 1372 C CA . TYR A 1 167 ? -1.016 -8.095 6.230 1.00 93.38 167 TYR A CA 1
ATOM 1373 C C . TYR A 1 167 ? 0.097 -7.194 6.744 1.00 93.38 167 TYR A C 1
ATOM 1375 O O . TYR A 1 167 ? 1.030 -6.894 6.013 1.00 93.38 167 TYR A O 1
ATOM 1383 N N . PHE A 1 168 ? 0.011 -6.757 8.000 1.00 94.69 168 PHE A N 1
ATOM 1384 C CA . PHE A 1 168 ? 1.016 -5.878 8.603 1.00 94.69 168 PHE A CA 1
ATOM 1385 C C . PHE A 1 168 ? 2.113 -6.634 9.363 1.00 94.69 168 PHE A C 1
ATOM 1387 O O . PHE A 1 168 ? 3.065 -6.006 9.839 1.00 94.69 168 PHE A O 1
ATOM 1394 N N . GLY A 1 169 ? 1.954 -7.948 9.542 1.00 89.38 169 GLY A N 1
ATOM 1395 C CA . GLY A 1 169 ? 2.904 -8.814 10.240 1.00 89.38 169 GLY A CA 1
ATOM 1396 C C . GLY A 1 169 ? 4.035 -9.324 9.350 1.00 89.38 169 GLY A C 1
ATOM 1397 O O . GLY A 1 169 ? 4.161 -8.944 8.189 1.00 89.38 169 GLY A O 1
ATOM 1398 N N . SER A 1 170 ? 4.870 -10.212 9.899 1.00 79.75 170 SER A N 1
ATOM 1399 C CA . SER A 1 170 ? 6.011 -10.770 9.158 1.00 79.75 170 SER A CA 1
ATOM 1400 C C . SER A 1 170 ? 5.599 -11.692 8.009 1.00 79.75 170 SER A C 1
ATOM 1402 O O . SER A 1 170 ? 6.381 -11.862 7.085 1.00 79.75 170 SER A O 1
ATOM 1404 N N . GLY A 1 171 ? 4.377 -12.239 8.032 1.00 75.44 171 GLY A N 1
ATOM 1405 C CA . GLY A 1 171 ? 3.879 -13.138 6.988 1.00 75.44 171 GLY A CA 1
ATOM 1406 C C . GLY A 1 171 ? 3.866 -12.502 5.597 1.00 75.44 171 GLY A C 1
ATOM 1407 O O . GLY A 1 171 ? 4.373 -13.112 4.668 1.00 75.44 171 GLY A O 1
ATOM 1408 N N . HIS A 1 172 ? 3.361 -11.272 5.460 1.00 79.44 172 HIS A N 1
ATOM 1409 C CA . HIS A 1 172 ? 3.386 -10.541 4.185 1.00 79.44 172 HIS A CA 1
ATOM 1410 C C . HIS A 1 172 ? 4.823 -10.246 3.736 1.00 79.44 172 HIS A C 1
ATOM 1412 O O . HIS A 1 172 ? 5.182 -10.513 2.602 1.00 79.44 172 HIS A O 1
ATOM 1418 N N . LEU A 1 173 ? 5.688 -9.804 4.658 1.00 73.25 173 LEU A N 1
ATOM 1419 C CA . LEU A 1 173 ? 7.090 -9.513 4.347 1.00 73.25 173 LEU A CA 1
ATOM 1420 C C . LEU A 1 173 ? 7.866 -10.753 3.873 1.00 73.25 173 LEU A C 1
ATOM 1422 O O . LEU A 1 173 ? 8.717 -10.634 2.997 1.00 73.25 173 LEU A O 1
ATOM 1426 N N . GLU A 1 174 ? 7.626 -11.917 4.480 1.00 70.75 174 GLU A N 1
ATOM 1427 C CA . GLU A 1 174 ? 8.266 -13.186 4.106 1.00 70.75 174 GLU A CA 1
ATOM 1428 C C . GLU A 1 174 ? 7.836 -13.648 2.711 1.00 70.75 174 GLU A C 1
ATOM 1430 O O . GLU A 1 174 ? 8.671 -14.156 1.966 1.00 70.75 174 GLU A O 1
ATOM 1435 N N . VAL A 1 175 ? 6.566 -13.428 2.366 1.00 63.94 175 VAL A N 1
ATOM 1436 C CA . VAL A 1 175 ? 6.001 -13.692 1.041 1.00 63.94 175 VAL A CA 1
ATOM 1437 C C . VAL A 1 175 ? 6.627 -12.727 0.020 1.00 63.94 175 VAL A C 1
ATOM 1439 O O . VAL A 1 175 ? 7.396 -13.171 -0.828 1.00 63.94 175 VAL A O 1
ATOM 1442 N N . ASP A 1 176 ? 6.517 -11.410 0.204 1.00 60.75 176 ASP A N 1
ATOM 1443 C CA . ASP A 1 176 ? 7.102 -10.415 -0.717 1.00 60.75 176 ASP A CA 1
ATOM 1444 C C . ASP A 1 176 ? 8.628 -10.579 -0.896 1.00 60.75 176 ASP A C 1
ATOM 1446 O O . ASP A 1 176 ? 9.190 -10.411 -1.982 1.00 60.75 176 ASP A O 1
ATOM 1450 N N . SER A 1 177 ? 9.347 -10.946 0.173 1.00 59.66 177 SER A N 1
ATOM 1451 C CA . SER A 1 177 ? 10.804 -11.164 0.114 1.00 59.66 177 SER A CA 1
ATOM 1452 C C . SER A 1 177 ? 11.197 -12.468 -0.588 1.00 59.66 177 SER A C 1
ATOM 1454 O O . SER A 1 177 ? 12.325 -12.578 -1.064 1.00 59.66 177 SER A O 1
ATOM 1456 N N . ALA A 1 178 ? 10.311 -13.467 -0.636 1.00 54.25 178 ALA A N 1
ATOM 1457 C CA . ALA A 1 178 ? 10.534 -14.699 -1.392 1.00 54.25 178 ALA A CA 1
ATOM 1458 C C . ALA A 1 178 ? 10.259 -14.514 -2.895 1.00 54.25 178 ALA A C 1
ATOM 1460 O O . ALA A 1 178 ? 10.819 -15.253 -3.709 1.00 54.25 178 ALA A O 1
ATOM 1461 N N . HIS A 1 179 ? 9.442 -13.517 -3.252 1.00 55.44 179 HIS A N 1
ATOM 1462 C CA . HIS A 1 179 ? 8.943 -13.288 -4.611 1.00 55.44 179 HIS A CA 1
ATOM 1463 C C . HIS A 1 179 ? 9.462 -12.012 -5.277 1.00 55.44 179 HIS A C 1
ATOM 1465 O O . HIS A 1 179 ? 9.194 -11.782 -6.458 1.00 55.44 179 HIS A O 1
ATOM 1471 N N . THR A 1 180 ? 10.283 -11.226 -4.578 1.00 56.78 180 THR A N 1
ATOM 1472 C CA . THR A 1 180 ? 11.050 -10.151 -5.205 1.00 56.78 180 THR A CA 1
ATOM 1473 C C . THR A 1 180 ? 11.875 -10.757 -6.337 1.00 56.78 180 THR A C 1
ATOM 1475 O O . THR A 1 180 ? 12.466 -11.831 -6.189 1.00 56.78 180 THR A O 1
ATOM 1478 N N . TYR A 1 181 ? 11.980 -10.055 -7.468 1.00 55.91 181 TYR A N 1
ATOM 1479 C CA . TYR A 1 181 ? 12.723 -10.477 -8.670 1.00 55.91 181 TYR A CA 1
ATOM 1480 C C . TYR A 1 181 ? 14.240 -10.706 -8.444 1.00 55.91 181 TYR A C 1
ATOM 1482 O O . TYR A 1 181 ? 15.010 -10.885 -9.385 1.00 55.91 181 TYR A O 1
ATOM 1490 N N . SER A 1 182 ? 14.654 -10.687 -7.177 1.00 47.06 182 SER A N 1
ATOM 1491 C CA . SER A 1 182 ? 15.942 -11.060 -6.609 1.00 47.06 182 SER A CA 1
ATOM 1492 C C . SER A 1 182 ? 16.110 -12.572 -6.383 1.00 47.06 182 SER A C 1
ATOM 1494 O O . SER A 1 182 ? 17.148 -12.976 -5.862 1.00 47.06 182 SER A O 1
ATOM 1496 N N . SER A 1 183 ? 15.130 -13.413 -6.738 1.00 49.47 183 SER A N 1
ATOM 1497 C CA . SER A 1 183 ? 15.308 -14.871 -6.727 1.00 49.47 183 SER A CA 1
ATOM 1498 C C . SER A 1 183 ? 16.370 -15.304 -7.751 1.00 49.47 183 SER A C 1
ATOM 1500 O O . SER A 1 183 ? 16.454 -14.748 -8.851 1.00 49.47 183 SER A O 1
ATOM 1502 N N . ASP A 1 184 ? 17.195 -16.296 -7.389 1.00 51.44 184 ASP A N 1
ATOM 1503 C CA . ASP A 1 184 ? 18.383 -16.715 -8.159 1.00 51.44 184 ASP A CA 1
ATOM 1504 C C . ASP A 1 184 ? 18.075 -17.074 -9.633 1.00 51.44 184 ASP A C 1
ATOM 1506 O O . ASP A 1 184 ? 18.946 -16.946 -10.495 1.00 51.44 184 ASP A O 1
ATOM 1510 N N . ASP A 1 185 ? 16.831 -17.460 -9.941 1.00 53.34 185 ASP A N 1
ATOM 1511 C CA . ASP A 1 185 ? 16.386 -17.869 -11.280 1.00 53.34 185 ASP A CA 1
ATOM 1512 C C . ASP A 1 185 ? 15.955 -16.695 -12.187 1.00 53.34 185 ASP A C 1
ATOM 1514 O O . ASP A 1 185 ? 15.931 -16.829 -13.412 1.00 53.34 185 ASP A O 1
ATOM 1518 N N . VAL A 1 186 ? 15.621 -15.533 -11.615 1.00 62.12 186 VAL A N 1
ATOM 1519 C CA . VAL A 1 186 ? 15.007 -14.394 -12.328 1.00 62.12 186 VAL A CA 1
ATOM 1520 C C . VAL A 1 186 ? 15.996 -13.248 -12.562 1.00 62.12 186 VAL A C 1
ATOM 1522 O O . VAL A 1 186 ? 15.958 -12.578 -13.601 1.00 62.12 186 VAL A O 1
ATOM 1525 N N . VAL A 1 187 ? 16.944 -13.072 -11.637 1.00 64.25 187 VAL A N 1
ATOM 1526 C CA . VAL A 1 187 ? 18.006 -12.057 -11.705 1.00 64.25 187 VAL A CA 1
ATOM 1527 C C . VAL A 1 187 ? 18.789 -12.090 -13.027 1.00 64.25 187 VAL A C 1
ATOM 1529 O O . VAL A 1 187 ? 18.983 -11.014 -13.599 1.00 64.25 187 VAL A O 1
ATOM 1532 N N . PRO A 1 188 ? 19.202 -13.251 -13.582 1.00 66.81 188 PRO A N 1
ATOM 1533 C CA . PRO A 1 188 ? 19.977 -13.275 -14.825 1.00 66.81 188 PRO A CA 1
ATOM 1534 C C . PRO A 1 188 ? 19.219 -12.667 -16.013 1.00 66.81 188 PRO A C 1
ATOM 1536 O O . PRO A 1 188 ? 19.767 -11.831 -16.728 1.00 66.81 188 PRO A O 1
ATOM 1539 N N . ILE A 1 189 ? 17.930 -12.998 -16.167 1.00 70.88 189 ILE A N 1
ATOM 1540 C CA . ILE A 1 189 ? 17.079 -12.509 -17.266 1.00 70.88 189 ILE A CA 1
ATOM 1541 C C . ILE A 1 189 ? 16.935 -10.983 -17.193 1.00 70.88 189 ILE A C 1
ATOM 1543 O O . ILE A 1 189 ? 16.977 -10.289 -18.208 1.00 70.88 189 ILE A O 1
ATOM 1547 N N . ILE A 1 190 ? 16.799 -10.438 -15.982 1.00 73.62 190 ILE A N 1
ATOM 1548 C CA . ILE A 1 190 ? 16.621 -9.000 -15.764 1.00 73.62 190 ILE A CA 1
ATOM 1549 C C . ILE A 1 190 ? 17.948 -8.242 -15.914 1.00 73.62 190 ILE A C 1
ATOM 1551 O O . ILE A 1 190 ? 17.992 -7.142 -16.482 1.00 73.62 190 ILE A O 1
ATOM 1555 N N . GLU A 1 191 ? 19.051 -8.798 -15.411 1.00 72.44 191 GLU A N 1
ATOM 1556 C CA . GLU A 1 191 ? 20.368 -8.170 -15.507 1.00 72.44 191 GLU A CA 1
ATOM 1557 C C . GLU A 1 191 ? 20.882 -8.108 -16.950 1.00 72.44 191 GLU A C 1
ATOM 1559 O O . GLU A 1 191 ? 21.445 -7.073 -17.324 1.00 72.44 191 GLU A O 1
ATOM 1564 N N . GLU A 1 192 ? 20.614 -9.138 -17.760 1.00 78.75 192 GLU A N 1
ATOM 1565 C CA . GLU A 1 192 ? 21.017 -9.242 -19.171 1.00 78.75 192 GLU A CA 1
ATOM 1566 C C . GLU A 1 192 ? 20.231 -8.322 -20.122 1.00 78.75 192 GLU A C 1
ATOM 1568 O O . GLU A 1 192 ? 20.665 -8.095 -21.251 1.00 78.75 192 GLU A O 1
ATOM 1573 N N . LEU A 1 193 ? 19.118 -7.721 -19.679 1.00 80.06 193 LEU A N 1
ATOM 1574 C CA . LEU A 1 193 ? 18.388 -6.724 -20.471 1.00 80.06 193 LEU A CA 1
ATOM 1575 C C . LEU A 1 193 ? 19.236 -5.468 -20.702 1.00 80.06 193 LEU A C 1
ATOM 1577 O O . LEU A 1 193 ? 19.314 -4.578 -19.839 1.00 80.06 193 LEU A O 1
ATOM 1581 N N . GLU A 1 194 ? 19.827 -5.359 -21.887 1.00 78.38 194 GLU A N 1
ATOM 1582 C CA . GLU A 1 194 ? 20.474 -4.137 -22.350 1.00 78.38 194 GLU A CA 1
ATOM 1583 C C . GLU A 1 194 ? 19.427 -3.043 -22.602 1.00 78.38 194 GLU A C 1
ATOM 1585 O O . GLU A 1 194 ? 18.392 -3.268 -23.224 1.00 78.38 194 GLU A O 1
ATOM 1590 N N . LEU A 1 195 ? 19.688 -1.841 -22.084 1.00 82.00 195 LEU A N 1
ATOM 1591 C CA . LEU A 1 195 ? 18.817 -0.681 -22.259 1.00 82.00 195 LEU A CA 1
ATOM 1592 C C . LEU A 1 195 ? 19.546 0.367 -23.090 1.00 82.00 195 LEU A C 1
ATOM 1594 O O . LEU A 1 195 ? 20.708 0.680 -22.808 1.00 82.00 195 LEU A O 1
ATOM 1598 N N . THR A 1 196 ? 18.852 0.966 -24.056 1.00 85.62 196 THR A N 1
ATOM 1599 C CA . THR A 1 196 ? 19.353 2.178 -24.706 1.00 85.62 196 THR A CA 1
ATOM 1600 C C . THR A 1 196 ? 19.373 3.346 -23.711 1.00 85.62 196 THR A C 1
ATOM 1602 O O . THR A 1 196 ? 18.752 3.305 -22.645 1.00 85.62 196 THR A O 1
ATOM 1605 N N . ASN A 1 197 ? 20.093 4.422 -24.040 1.00 84.56 197 ASN A N 1
ATOM 1606 C CA . ASN A 1 197 ? 20.115 5.615 -23.186 1.00 84.56 197 ASN A CA 1
ATOM 1607 C C . ASN A 1 197 ? 18.725 6.258 -23.046 1.00 84.56 197 ASN A C 1
ATOM 1609 O O . ASN A 1 197 ? 18.398 6.753 -21.969 1.00 84.56 197 ASN A O 1
ATOM 1613 N N . GLU A 1 198 ? 17.922 6.232 -24.112 1.00 85.38 198 GLU A N 1
ATOM 1614 C CA . GLU A 1 198 ? 16.552 6.755 -24.123 1.00 85.38 198 GLU A CA 1
ATOM 1615 C C . GLU A 1 19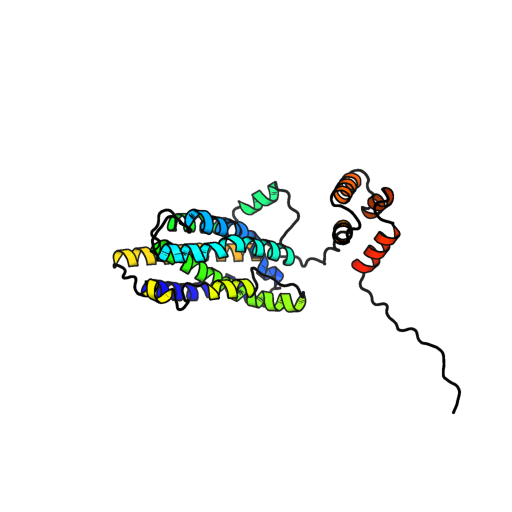8 ? 15.631 5.881 -23.262 1.00 85.38 198 GLU A C 1
ATOM 1617 O O . GLU A 1 198 ? 15.018 6.387 -22.323 1.00 85.38 198 GLU A O 1
ATOM 1622 N N . ASP A 1 199 ? 15.672 4.557 -23.460 1.00 88.38 199 ASP A N 1
ATOM 1623 C CA . ASP A 1 199 ? 14.932 3.586 -22.640 1.00 88.38 199 ASP A CA 1
ATOM 1624 C C . ASP A 1 199 ? 15.264 3.694 -21.152 1.00 88.38 199 ASP A C 1
ATOM 1626 O O . ASP A 1 199 ? 14.414 3.471 -20.286 1.00 88.38 199 ASP A O 1
ATOM 1630 N N . ARG A 1 200 ? 16.533 3.972 -20.839 1.00 91.06 200 ARG A N 1
ATOM 1631 C CA . ARG A 1 200 ? 16.997 4.148 -19.467 1.00 91.06 200 ARG A CA 1
ATOM 1632 C C . ARG A 1 200 ? 16.445 5.435 -18.864 1.00 91.06 200 ARG A C 1
ATOM 1634 O O . ARG A 1 200 ? 15.990 5.400 -17.726 1.00 91.06 200 ARG A O 1
ATOM 1641 N N . ALA A 1 201 ? 16.510 6.551 -19.588 1.00 93.19 201 ALA A N 1
ATOM 1642 C CA . ALA A 1 201 ? 16.011 7.838 -19.107 1.00 93.19 201 ALA A CA 1
ATOM 1643 C C . ALA A 1 201 ? 14.504 7.782 -18.825 1.00 93.19 201 ALA A C 1
ATOM 1645 O O . ALA A 1 201 ? 14.059 8.245 -17.777 1.00 93.19 201 ALA A O 1
ATOM 1646 N N . GLU A 1 202 ? 13.745 7.141 -19.713 1.00 93.31 202 GLU A N 1
ATOM 1647 C CA . GLU A 1 202 ? 12.312 6.919 -19.536 1.00 93.31 202 GLU 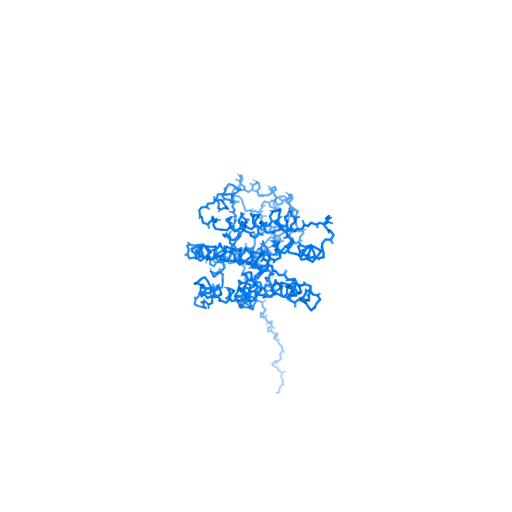A CA 1
ATOM 1648 C C . GLU A 1 202 ? 12.010 6.109 -18.265 1.00 93.31 202 GLU A C 1
ATOM 1650 O O . GLU A 1 202 ? 11.224 6.536 -17.422 1.00 93.31 202 GLU A O 1
ATOM 1655 N N . LYS A 1 203 ? 12.686 4.969 -18.071 1.00 94.00 203 LYS A N 1
ATOM 1656 C CA . LYS A 1 203 ? 12.474 4.113 -16.891 1.00 94.00 203 LYS A CA 1
ATOM 1657 C C . LYS A 1 203 ? 12.873 4.805 -15.588 1.00 94.00 203 LYS A C 1
ATOM 1659 O O . LYS A 1 203 ? 12.189 4.633 -14.587 1.00 94.00 203 LYS A O 1
ATOM 1664 N N . LEU A 1 204 ? 13.934 5.616 -15.589 1.00 96.19 204 LEU A N 1
ATOM 1665 C CA . LEU A 1 204 ? 14.298 6.431 -14.422 1.00 96.19 204 LEU A CA 1
ATOM 1666 C C . LEU A 1 204 ? 13.210 7.460 -14.085 1.00 96.19 204 LEU A C 1
ATOM 1668 O O . LEU A 1 204 ? 12.889 7.626 -12.913 1.00 96.19 204 LEU A O 1
ATOM 1672 N N . ALA A 1 205 ? 12.602 8.092 -15.093 1.00 96.19 205 ALA A N 1
ATOM 1673 C CA . ALA A 1 205 ? 11.498 9.026 -14.878 1.00 96.19 205 ALA A CA 1
ATOM 1674 C C . ALA A 1 205 ? 10.259 8.334 -14.281 1.00 96.19 205 ALA A C 1
ATOM 1676 O O . ALA A 1 205 ? 9.614 8.899 -13.400 1.00 96.19 205 ALA A O 1
ATOM 1677 N N . ILE A 1 206 ? 9.960 7.099 -14.708 1.00 96.69 206 ILE A N 1
ATOM 1678 C CA . ILE A 1 206 ? 8.902 6.270 -14.104 1.00 96.69 206 ILE A CA 1
ATOM 1679 C C . ILE A 1 206 ? 9.215 5.999 -12.626 1.00 96.69 206 ILE A C 1
ATOM 1681 O O . ILE A 1 206 ? 8.350 6.199 -11.775 1.00 96.69 206 ILE A O 1
ATOM 1685 N N . VAL A 1 207 ? 10.456 5.605 -12.305 1.00 97.81 207 VAL A N 1
ATOM 1686 C CA . VAL A 1 207 ? 10.886 5.377 -10.914 1.00 97.81 207 VAL A CA 1
ATOM 1687 C C . VAL A 1 207 ? 10.676 6.630 -10.067 1.00 97.81 207 VAL A C 1
ATOM 1689 O O . VAL A 1 207 ? 10.0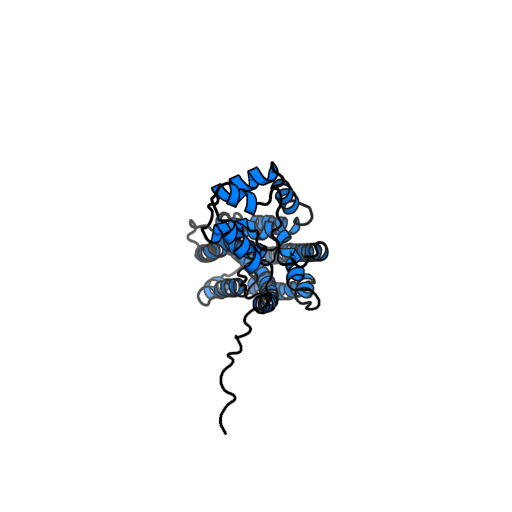31 6.561 -9.021 1.00 97.81 207 VAL A O 1
ATOM 1692 N N . ASP A 1 208 ? 11.176 7.780 -10.524 1.00 98.38 208 ASP A N 1
ATOM 1693 C CA . ASP A 1 208 ? 11.032 9.046 -9.803 1.00 98.38 208 ASP A CA 1
ATOM 1694 C C . ASP A 1 208 ? 9.567 9.410 -9.570 1.00 98.38 208 ASP A C 1
ATOM 1696 O O . ASP A 1 208 ? 9.193 9.774 -8.450 1.00 98.38 208 ASP A O 1
ATOM 1700 N N . ARG A 1 209 ? 8.731 9.263 -10.603 1.00 98.12 209 ARG A N 1
ATOM 1701 C CA . ARG A 1 209 ? 7.315 9.603 -10.517 1.00 98.12 209 ARG A CA 1
ATOM 1702 C C . ARG A 1 209 ? 6.568 8.716 -9.528 1.00 98.12 209 ARG A C 1
ATOM 1704 O O . ARG A 1 209 ? 5.801 9.224 -8.714 1.00 98.12 209 ARG A O 1
ATOM 1711 N N . ILE A 1 210 ? 6.793 7.406 -9.559 1.00 98.44 210 ILE A N 1
ATOM 1712 C CA . ILE A 1 210 ? 6.100 6.488 -8.650 1.00 98.44 210 ILE A CA 1
ATOM 1713 C C . ILE A 1 210 ? 6.547 6.745 -7.204 1.00 98.44 210 ILE A C 1
ATOM 1715 O O . ILE A 1 210 ? 5.696 6.861 -6.323 1.00 98.44 210 ILE A O 1
ATOM 1719 N N . PHE A 1 211 ? 7.846 6.949 -6.946 1.00 98.62 211 PHE A N 1
ATOM 1720 C CA . PHE A 1 211 ? 8.312 7.330 -5.605 1.00 98.62 211 PHE A CA 1
ATOM 1721 C C . PHE A 1 211 ? 7.725 8.665 -5.127 1.00 98.62 211 PHE A C 1
ATOM 1723 O O . PHE A 1 211 ? 7.396 8.787 -3.948 1.00 98.62 211 PHE A O 1
ATOM 1730 N N . GLU A 1 212 ? 7.576 9.662 -6.004 1.00 98.69 212 GLU A N 1
ATOM 1731 C CA . GLU A 1 212 ? 6.922 10.938 -5.675 1.00 98.69 212 GLU A CA 1
ATOM 1732 C C . GLU A 1 212 ? 5.469 10.718 -5.224 1.00 98.69 212 GLU A C 1
ATOM 1734 O O . GLU A 1 212 ? 5.051 11.226 -4.181 1.00 98.69 212 GLU A O 1
ATOM 1739 N N . VAL A 1 213 ? 4.710 9.913 -5.970 1.00 98.56 213 VAL A N 1
ATOM 1740 C CA . VAL A 1 213 ? 3.301 9.627 -5.669 1.00 98.56 213 VAL A CA 1
ATOM 1741 C C . VAL A 1 213 ? 3.161 8.842 -4.360 1.00 98.56 213 VAL A C 1
ATOM 1743 O O . VAL A 1 213 ? 2.332 9.198 -3.520 1.00 98.56 213 VAL A O 1
ATOM 1746 N N . PHE A 1 214 ? 4.012 7.839 -4.124 1.00 98.75 214 PHE A N 1
ATOM 1747 C CA . PHE A 1 214 ? 4.048 7.129 -2.842 1.00 98.75 214 PHE A CA 1
ATOM 1748 C C . PHE A 1 214 ? 4.499 8.026 -1.684 1.00 98.75 214 PHE A C 1
ATOM 1750 O O . PHE A 1 214 ? 4.006 7.864 -0.571 1.00 98.75 214 PHE A O 1
ATOM 1757 N N . THR A 1 215 ? 5.385 8.997 -1.920 1.00 98.75 215 THR A N 1
ATOM 1758 C CA . THR A 1 215 ? 5.800 9.959 -0.883 1.00 98.75 215 THR A CA 1
ATOM 1759 C C . THR A 1 215 ? 4.599 10.781 -0.420 1.00 98.75 215 THR A C 1
ATOM 1761 O O . THR A 1 215 ? 4.287 10.799 0.771 1.00 98.75 215 THR A O 1
ATOM 1764 N N . ALA A 1 216 ? 3.846 11.353 -1.363 1.00 98.69 216 ALA A N 1
ATOM 1765 C CA . ALA A 1 216 ? 2.617 12.086 -1.058 1.00 98.69 216 ALA A CA 1
ATOM 1766 C C . ALA A 1 216 ? 1.567 11.213 -0.344 1.00 98.69 216 ALA A C 1
ATOM 1768 O O . ALA A 1 216 ? 0.844 11.691 0.531 1.00 98.69 216 ALA A O 1
ATOM 1769 N N . PHE A 1 217 ? 1.496 9.924 -0.682 1.00 98.75 217 PHE A N 1
ATOM 1770 C CA . PHE A 1 217 ? 0.631 8.974 0.011 1.00 98.75 217 PHE A CA 1
ATOM 1771 C C . PHE A 1 217 ? 1.084 8.701 1.453 1.00 98.75 217 PHE A C 1
ATOM 1773 O O . PHE A 1 217 ? 0.248 8.662 2.352 1.00 98.75 217 PHE A O 1
ATOM 1780 N N . THR A 1 218 ? 2.388 8.599 1.729 1.00 98.69 218 THR A N 1
ATOM 1781 C CA . THR A 1 218 ? 2.872 8.484 3.119 1.00 98.69 218 THR A CA 1
ATOM 1782 C C . THR A 1 218 ? 2.598 9.733 3.954 1.00 98.69 218 THR A C 1
ATOM 1784 O O . THR A 1 218 ? 2.270 9.612 5.136 1.00 98.69 218 THR A O 1
ATOM 1787 N N . ASP A 1 219 ? 2.658 10.921 3.347 1.00 98.69 219 ASP A N 1
ATOM 1788 C CA . ASP A 1 219 ? 2.281 12.169 4.013 1.00 98.69 219 ASP A CA 1
ATOM 1789 C C . ASP A 1 219 ? 0.780 12.191 4.355 1.00 98.69 219 ASP A C 1
ATOM 1791 O O . ASP A 1 219 ? 0.409 12.569 5.470 1.00 98.69 219 ASP A O 1
ATOM 1795 N N . GLU A 1 220 ? -0.080 11.723 3.440 1.00 98.50 220 GLU A N 1
ATOM 1796 C CA . GLU A 1 220 ? -1.521 11.544 3.680 1.00 98.50 220 GLU A CA 1
ATOM 1797 C C . GLU A 1 220 ? -1.781 10.546 4.817 1.00 98.50 220 GLU A C 1
ATOM 1799 O O . GLU A 1 220 ? -2.507 10.870 5.758 1.00 98.50 220 GLU A O 1
ATOM 1804 N N . MET A 1 221 ? -1.122 9.382 4.802 1.00 98.62 221 MET A N 1
ATOM 1805 C CA . MET A 1 221 ? -1.227 8.380 5.870 1.00 98.62 221 MET A CA 1
ATOM 1806 C C . MET A 1 221 ? -0.819 8.946 7.235 1.00 98.62 221 MET A C 1
ATOM 1808 O O . MET A 1 221 ? -1.510 8.732 8.235 1.00 98.62 221 MET A O 1
ATOM 1812 N N . LEU A 1 222 ? 0.275 9.711 7.294 1.00 98.62 222 LEU A N 1
ATOM 1813 C CA . LEU A 1 222 ? 0.719 10.368 8.522 1.00 98.62 222 LEU A CA 1
ATOM 1814 C C . LEU A 1 222 ? -0.294 11.409 9.013 1.00 98.62 222 LEU A C 1
ATOM 1816 O O . LEU A 1 222 ? -0.587 11.472 10.212 1.00 98.62 222 LEU A O 1
ATOM 1820 N N . ALA A 1 223 ? -0.807 12.242 8.106 1.00 98.44 223 ALA A N 1
ATOM 1821 C CA . ALA A 1 223 ? -1.804 13.256 8.428 1.00 98.44 223 ALA A CA 1
ATOM 1822 C C . ALA A 1 223 ? -3.097 12.614 8.951 1.00 98.44 223 ALA A C 1
ATOM 1824 O O . ALA A 1 223 ? -3.610 13.033 9.993 1.00 98.44 223 ALA A O 1
ATOM 1825 N N . TYR A 1 224 ? -3.565 11.552 8.290 1.00 97.94 224 TYR A N 1
ATOM 1826 C CA . TYR A 1 224 ? -4.732 10.782 8.702 1.00 97.94 224 TYR A CA 1
ATOM 1827 C C . TYR A 1 224 ? -4.535 10.190 10.099 1.00 97.94 224 TYR A C 1
ATOM 1829 O O . TYR A 1 224 ? -5.340 10.438 10.998 1.00 97.94 224 TYR A O 1
ATOM 1837 N N . ALA A 1 225 ? -3.422 9.488 10.335 1.00 97.44 225 ALA A N 1
ATOM 1838 C CA . ALA A 1 225 ? -3.150 8.866 11.629 1.00 97.44 225 ALA A CA 1
ATOM 1839 C C . ALA A 1 225 ? -3.104 9.878 12.784 1.00 97.44 225 ALA A C 1
ATOM 1841 O O . ALA A 1 225 ? -3.569 9.589 13.884 1.00 97.44 225 ALA A O 1
ATOM 1842 N N . LYS A 1 226 ? -2.568 11.082 12.549 1.00 96.69 226 LYS A N 1
ATOM 1843 C CA . LYS A 1 226 ? -2.538 12.156 13.556 1.00 96.69 226 LYS A CA 1
ATOM 1844 C C . LYS A 1 226 ? -3.912 12.770 13.822 1.00 96.69 226 LYS A C 1
ATOM 1846 O O . LYS A 1 226 ? -4.158 13.229 14.935 1.00 96.69 226 LYS A O 1
ATOM 1851 N N . LYS A 1 227 ? -4.786 12.809 12.814 1.00 96.44 227 LYS A N 1
ATOM 1852 C CA . LYS A 1 227 ? -6.124 13.406 12.903 1.00 96.44 227 LYS A CA 1
ATOM 1853 C C . LYS A 1 227 ? -7.167 12.453 13.493 1.00 96.44 227 LYS A C 1
ATOM 1855 O O . LYS A 1 227 ? -8.101 12.925 14.137 1.00 96.44 227 LYS A O 1
ATOM 1860 N N . HIS A 1 228 ? -6.995 11.144 13.307 1.00 93.44 228 HIS A N 1
ATOM 1861 C CA . HIS A 1 228 ? -7.940 10.107 13.730 1.00 93.44 228 HIS A CA 1
ATOM 1862 C C . HIS A 1 228 ? -7.379 9.296 14.908 1.00 93.44 228 HIS A C 1
ATOM 1864 O O . HIS A 1 228 ? -6.791 8.232 14.710 1.00 93.44 228 HIS A O 1
ATOM 1870 N N . PRO A 1 229 ? -7.509 9.786 16.156 1.00 89.31 229 PRO A N 1
ATOM 1871 C CA . PRO A 1 229 ? -7.042 9.049 17.317 1.00 89.31 229 PRO A CA 1
ATOM 1872 C C . PRO A 1 229 ? -7.856 7.765 17.507 1.00 89.31 229 PRO A C 1
ATOM 1874 O O . PRO A 1 229 ? -9.083 7.791 17.621 1.00 89.31 229 PRO A O 1
ATOM 1877 N N . VAL A 1 230 ? -7.159 6.638 17.595 1.00 86.69 230 VAL A N 1
ATOM 1878 C CA . VAL A 1 230 ? -7.745 5.336 17.893 1.00 86.69 230 VAL A CA 1
ATOM 1879 C C . VAL A 1 230 ? -7.964 5.279 19.394 1.00 86.69 230 VAL A C 1
ATOM 1881 O O . VAL A 1 230 ? -7.025 5.181 20.188 1.00 86.69 230 VAL A O 1
ATOM 1884 N N . SER A 1 231 ? -9.227 5.358 19.799 1.00 67.50 231 SER A N 1
ATOM 1885 C CA . SER A 1 231 ? -9.595 5.035 21.171 1.00 67.50 231 SER A CA 1
ATOM 1886 C C . SER A 1 231 ? -9.255 3.568 21.424 1.00 67.50 231 SER A C 1
ATOM 1888 O O . SER A 1 231 ? -9.481 2.712 20.571 1.00 67.50 231 SER A O 1
ATOM 1890 N N . ILE A 1 232 ? -8.683 3.268 22.595 1.00 54.78 232 ILE A N 1
ATOM 1891 C CA . ILE A 1 232 ? -8.536 1.880 23.038 1.00 54.78 232 ILE A CA 1
ATOM 1892 C C . ILE A 1 232 ? -9.950 1.303 23.007 1.00 54.78 232 ILE A C 1
ATOM 1894 O O . ILE A 1 232 ? -10.805 1.836 23.725 1.00 54.78 232 ILE A O 1
ATOM 1898 N N . PRO A 1 233 ? -10.234 0.254 22.216 1.00 47.00 233 PRO A N 1
ATOM 1899 C CA . PRO A 1 233 ? -11.470 -0.463 22.407 1.00 47.00 233 PRO A CA 1
ATOM 1900 C C . PRO A 1 233 ? -11.377 -0.994 23.834 1.00 47.00 233 PRO A C 1
ATOM 1902 O O . PRO A 1 233 ? -10.588 -1.898 24.119 1.00 47.00 233 PRO A O 1
ATOM 1905 N N . VAL A 1 234 ? -12.146 -0.412 24.760 1.00 40.41 234 VAL A N 1
ATOM 1906 C CA . VAL A 1 234 ? -12.655 -1.202 25.881 1.00 40.41 234 VAL A CA 1
ATOM 1907 C C . VAL A 1 234 ? -13.208 -2.421 25.178 1.00 40.41 234 VAL A C 1
ATOM 1909 O O . VAL A 1 234 ? -14.066 -2.210 24.321 1.00 40.41 234 VAL A O 1
ATOM 1912 N N . GLN A 1 235 ? -12.615 -3.605 25.399 1.00 41.56 235 GLN A N 1
ATOM 1913 C CA . GLN A 1 235 ? -13.060 -4.863 24.795 1.00 41.56 235 GLN A CA 1
ATOM 1914 C C . GLN A 1 235 ? -14.572 -4.774 24.700 1.00 41.56 235 GLN A C 1
ATOM 1916 O O . GLN A 1 235 ? -15.233 -4.743 25.740 1.00 41.56 235 GLN A O 1
ATOM 1921 N N . GLN A 1 236 ? -15.106 -4.563 23.491 1.00 40.09 236 GLN A N 1
ATOM 1922 C CA . GLN A 1 236 ? -16.548 -4.517 23.379 1.00 40.09 236 GLN A CA 1
ATOM 1923 C C . GLN A 1 236 ? -16.949 -5.918 23.809 1.00 40.09 236 GLN A C 1
ATOM 1925 O O . GLN A 1 236 ? -16.426 -6.871 23.221 1.00 40.09 236 GLN A O 1
ATOM 1930 N N . PRO A 1 237 ? -17.742 -6.073 24.885 1.00 48.03 237 PRO A N 1
ATOM 1931 C CA . PRO A 1 237 ? -18.168 -7.395 25.291 1.00 48.03 237 PRO A CA 1
ATOM 1932 C C . PRO A 1 237 ? -18.788 -8.013 24.048 1.00 48.03 237 PRO A C 1
ATOM 1934 O O . PRO A 1 237 ? -19.693 -7.418 23.452 1.00 48.03 237 PRO A O 1
ATOM 1937 N N . ILE A 1 238 ? -18.203 -9.125 23.598 1.00 55.97 238 ILE A N 1
ATOM 1938 C CA . ILE A 1 238 ? -18.628 -9.826 22.392 1.00 55.97 238 ILE A CA 1
ATOM 1939 C C . ILE A 1 238 ? -20.146 -9.953 22.492 1.00 55.97 238 ILE A C 1
ATOM 1941 O O . ILE A 1 238 ? -20.681 -10.411 23.510 1.00 55.97 238 ILE A O 1
ATOM 1945 N N . ARG A 1 239 ? -20.850 -9.416 21.490 1.00 77.00 239 ARG A N 1
ATOM 1946 C CA . ARG A 1 239 ? -22.304 -9.258 21.558 1.00 77.00 239 ARG A CA 1
ATOM 1947 C C . ARG A 1 239 ? -22.914 -10.647 21.762 1.00 77.00 239 ARG A C 1
ATOM 1949 O O . ARG A 1 239 ? -22.545 -11.589 21.068 1.00 77.00 239 ARG A O 1
ATOM 1956 N N . LEU A 1 240 ? -23.858 -10.775 22.700 1.00 83.50 240 LEU A N 1
ATOM 1957 C CA . LEU A 1 240 ? -24.487 -12.054 23.074 1.00 83.50 240 LEU A CA 1
ATOM 1958 C C . LEU A 1 240 ? -24.920 -12.890 21.853 1.00 83.50 240 LEU A C 1
ATOM 1960 O O . LEU A 1 240 ? -24.739 -14.104 21.845 1.00 83.50 240 LEU A O 1
ATOM 1964 N N . GLY A 1 241 ? -25.460 -12.235 20.820 1.00 83.44 241 GLY A N 1
ATOM 1965 C CA . GLY A 1 241 ? -25.871 -12.887 19.575 1.00 83.44 241 GLY A CA 1
ATOM 1966 C C . GLY A 1 241 ? -24.732 -13.605 18.847 1.00 83.44 241 GLY A C 1
ATOM 1967 O O . GLY A 1 241 ? -24.927 -14.727 18.395 1.00 83.44 241 GLY A O 1
ATOM 1968 N N . THR A 1 242 ? -23.537 -13.013 18.806 1.00 80.56 242 THR A N 1
ATOM 1969 C CA . THR A 1 242 ? -22.347 -13.598 18.170 1.00 80.56 242 THR A CA 1
ATOM 1970 C C . THR A 1 242 ? -21.927 -14.883 18.877 1.00 80.56 242 THR A C 1
ATOM 1972 O O . THR A 1 242 ? -21.770 -15.912 18.231 1.00 80.56 242 THR A O 1
ATOM 1975 N N . HIS A 1 243 ? -21.859 -14.871 20.212 1.00 84.44 243 HIS A N 1
ATOM 1976 C CA . HIS A 1 243 ? -21.514 -16.070 20.981 1.00 84.44 243 HIS A CA 1
ATOM 1977 C C . HIS A 1 243 ? -22.526 -17.201 20.826 1.00 84.44 243 HIS A C 1
ATOM 1979 O O . HIS A 1 243 ? -22.146 -18.366 20.735 1.00 84.44 243 HIS A O 1
ATOM 1985 N N . LEU A 1 244 ? -23.817 -16.874 20.807 1.00 88.44 244 LEU A N 1
ATOM 1986 C CA . LEU A 1 244 ? -24.860 -17.876 20.621 1.00 88.44 244 LEU A CA 1
ATOM 1987 C C . LEU A 1 244 ? -24.824 -18.473 19.206 1.00 88.44 244 LEU A C 1
ATOM 1989 O O . LEU A 1 244 ? -25.055 -19.673 19.060 1.00 88.44 244 LEU A O 1
ATOM 1993 N N . LEU A 1 245 ? -24.520 -17.661 18.189 1.00 86.12 245 LEU A N 1
ATOM 1994 C CA . LEU A 1 245 ? -24.402 -18.104 16.800 1.00 86.12 245 LEU A CA 1
ATOM 1995 C C . LEU A 1 245 ? -23.177 -19.011 16.603 1.00 86.12 245 LEU A C 1
ATOM 1997 O O . LEU A 1 245 ? -23.308 -20.112 16.075 1.00 86.12 245 LEU A O 1
ATOM 2001 N N . GLU A 1 246 ? -22.005 -18.591 17.085 1.00 78.62 246 GLU A N 1
ATOM 2002 C CA . GLU A 1 246 ? -20.759 -19.368 16.998 1.00 78.62 246 GLU A CA 1
ATOM 2003 C C . GLU A 1 246 ? -20.836 -20.691 17.767 1.00 78.62 246 GLU A C 1
ATOM 2005 O O . GLU A 1 246 ? -20.325 -21.713 17.311 1.00 78.62 246 GLU A O 1
ATOM 2010 N N . ALA A 1 247 ? -21.517 -20.699 18.916 1.00 82.69 247 ALA A N 1
ATOM 2011 C CA . ALA A 1 247 ? -21.755 -21.912 19.693 1.00 82.69 247 ALA A CA 1
ATOM 2012 C C . ALA A 1 247 ? -22.818 -22.841 19.070 1.00 82.69 247 ALA A C 1
ATOM 2014 O O . ALA A 1 247 ? -23.104 -23.898 19.636 1.00 82.69 247 ALA A O 1
ATOM 2015 N N . GLY A 1 248 ? -23.436 -22.454 17.947 1.00 86.12 248 GLY A N 1
ATOM 2016 C CA . GLY A 1 248 ? -24.509 -23.209 17.295 1.00 86.12 248 GLY A CA 1
ATOM 2017 C C . GLY A 1 248 ? -25.796 -23.293 18.123 1.00 86.12 248 GLY A C 1
ATOM 2018 O O . GLY A 1 248 ? -26.608 -24.193 17.913 1.00 86.12 248 GLY A O 1
ATOM 2019 N N . LEU A 1 249 ? -25.972 -22.389 19.091 1.00 91.88 249 LEU A N 1
ATOM 2020 C CA . LEU A 1 249 ? -27.141 -22.334 19.974 1.00 91.88 249 LEU A CA 1
ATOM 2021 C C . LEU A 1 249 ? -28.312 -21.586 19.334 1.00 91.88 249 LEU A C 1
ATOM 2023 O O . LEU A 1 249 ? -29.459 -21.823 19.707 1.00 91.88 249 LEU A O 1
ATOM 2027 N N . ILE A 1 250 ? -28.023 -20.699 18.383 1.00 92.19 250 ILE A N 1
ATOM 2028 C CA . ILE A 1 250 ? -29.004 -20.061 17.504 1.00 92.19 250 ILE A CA 1
ATOM 2029 C C . ILE A 1 250 ? -28.500 -20.074 16.065 1.00 92.19 250 ILE A C 1
ATOM 2031 O O . ILE A 1 250 ? -27.306 -20.207 15.807 1.00 92.19 250 ILE A O 1
ATOM 2035 N N . THR A 1 251 ? -29.422 -19.900 15.130 1.00 90.06 251 THR A N 1
ATOM 2036 C CA . THR A 1 251 ? -29.137 -19.669 13.710 1.00 90.06 251 THR A CA 1
ATOM 2037 C C . THR A 1 251 ? -29.061 -18.175 13.400 1.00 90.06 251 THR A C 1
ATOM 2039 O O . THR A 1 251 ? -29.543 -17.342 14.173 1.00 90.06 251 THR A O 1
ATOM 2042 N N . LEU A 1 252 ? -28.495 -17.831 12.240 1.00 80.50 252 LEU A N 1
ATOM 2043 C CA . LEU A 1 252 ? -28.454 -16.449 11.755 1.00 80.50 252 LEU A CA 1
ATOM 2044 C C . LEU A 1 252 ? -29.872 -15.875 11.585 1.00 80.50 252 LEU A C 1
ATOM 2046 O O . LEU A 1 252 ? -30.142 -14.766 12.023 1.00 80.50 252 LEU A O 1
ATOM 2050 N N . GLU A 1 253 ? -30.806 -16.676 11.067 1.00 85.38 253 GLU A N 1
ATOM 2051 C CA . GLU A 1 253 ? -32.211 -16.287 10.880 1.00 85.38 253 GLU A CA 1
ATOM 2052 C C . GLU A 1 253 ? -32.916 -15.973 12.211 1.00 85.38 253 GLU A C 1
ATOM 2054 O O . GLU A 1 253 ? -33.675 -15.009 12.311 1.00 85.38 253 GLU A O 1
ATOM 2059 N N . GLN A 1 254 ? -32.644 -16.760 13.258 1.00 89.25 254 GLN A N 1
ATOM 2060 C CA . GLN A 1 254 ? -33.155 -16.499 14.609 1.00 89.25 254 GLN A CA 1
ATOM 2061 C C . GLN A 1 254 ? -32.555 -15.224 15.208 1.00 89.25 254 GLN A C 1
ATOM 2063 O O . GLN A 1 254 ? -33.261 -14.460 15.867 1.00 89.25 254 GLN A O 1
ATOM 2068 N N . LEU A 1 255 ? -31.263 -14.980 14.975 1.00 92.06 255 LEU A N 1
ATOM 2069 C CA . LEU A 1 255 ? -30.602 -13.761 15.425 1.00 92.06 255 LEU A CA 1
ATOM 2070 C C . LEU A 1 255 ? -31.195 -12.521 14.738 1.00 92.06 255 LEU A C 1
ATOM 2072 O O . LEU A 1 255 ? -31.553 -11.566 15.427 1.00 92.06 255 LEU A O 1
ATOM 2076 N N . ASP A 1 256 ? -31.377 -12.561 13.419 1.00 88.06 256 ASP A N 1
ATOM 2077 C CA . ASP A 1 256 ? -31.951 -11.457 12.644 1.00 88.06 256 ASP A CA 1
ATOM 2078 C C . ASP A 1 256 ? -33.390 -11.146 13.071 1.00 88.06 256 ASP A C 1
ATOM 2080 O O . ASP A 1 256 ? -33.738 -9.982 13.294 1.00 88.06 256 ASP A O 1
ATOM 2084 N N . LEU A 1 257 ? -34.224 -12.177 13.268 1.00 90.62 257 LEU A N 1
ATOM 2085 C CA . LEU A 1 257 ? -35.597 -11.989 13.746 1.00 90.62 257 LEU A CA 1
ATOM 2086 C C . LEU A 1 257 ? -35.622 -11.356 15.145 1.00 90.62 257 LEU A C 1
ATOM 2088 O O . LEU A 1 257 ? -36.412 -10.445 15.400 1.00 90.62 257 LEU A O 1
ATOM 2092 N N . ALA A 1 258 ? -34.746 -11.807 16.048 1.00 90.94 258 ALA A N 1
ATOM 2093 C CA . ALA A 1 258 ? -34.668 -11.262 17.399 1.00 90.94 258 ALA A CA 1
ATOM 2094 C C . ALA A 1 258 ? -34.209 -9.801 17.415 1.00 90.94 258 ALA A C 1
ATOM 2096 O O . ALA A 1 258 ? -34.734 -9.007 18.194 1.00 90.94 258 ALA A O 1
ATOM 2097 N N . LEU A 1 259 ? -33.250 -9.435 16.558 1.00 87.69 259 LEU A N 1
ATOM 2098 C CA . LEU A 1 259 ? -32.758 -8.062 16.430 1.00 87.69 259 LEU A CA 1
ATOM 2099 C C . LEU A 1 259 ? -33.827 -7.131 15.847 1.00 87.69 259 LEU A C 1
ATOM 2101 O O . LEU A 1 259 ? -33.996 -6.014 16.339 1.00 87.69 259 LEU A O 1
ATOM 2105 N N . LEU A 1 260 ? -34.595 -7.597 14.859 1.00 87.19 260 LEU A N 1
ATOM 2106 C CA . LEU A 1 260 ? -35.754 -6.866 14.336 1.00 87.19 260 LEU A CA 1
ATOM 2107 C C . LEU A 1 260 ? -36.810 -6.638 15.424 1.00 87.19 260 LEU A 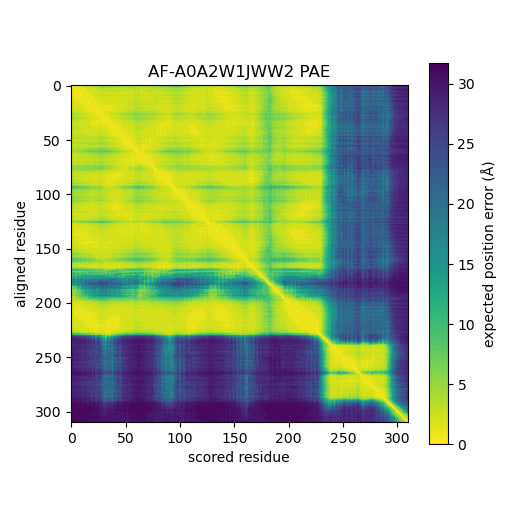C 1
ATOM 2109 O O . LEU A 1 260 ? -37.332 -5.532 15.575 1.00 87.19 260 LEU A O 1
ATOM 2113 N N . GLU A 1 261 ? -37.103 -7.661 16.227 1.00 89.81 261 GLU A N 1
ATOM 2114 C CA . GLU A 1 261 ? -38.051 -7.537 17.333 1.00 89.81 261 GLU A CA 1
ATOM 2115 C C . GLU A 1 261 ? -37.547 -6.571 18.415 1.00 89.81 261 GLU A C 1
ATOM 2117 O O . GLU A 1 261 ? -38.319 -5.730 18.890 1.00 89.81 261 GLU A O 1
ATOM 2122 N N . GLN A 1 262 ? -36.250 -6.614 18.728 1.00 88.38 262 GLN A N 1
ATOM 2123 C CA . GLN A 1 262 ? -35.591 -5.745 19.706 1.00 88.38 262 GLN A CA 1
ATOM 2124 C C . GLN A 1 262 ? -35.723 -4.253 19.373 1.00 88.38 262 GLN A C 1
ATOM 2126 O O . GLN A 1 262 ? -35.788 -3.415 20.272 1.00 88.38 262 GLN A O 1
ATOM 2131 N N . GLN A 1 263 ? -35.788 -3.902 18.087 1.00 80.44 263 GLN A N 1
ATOM 2132 C CA . GLN A 1 263 ? -35.995 -2.516 17.658 1.00 80.44 263 GLN A CA 1
ATOM 2133 C C . GLN A 1 263 ? -37.417 -2.013 17.944 1.00 80.44 263 GLN A C 1
ATOM 2135 O O . GLN A 1 263 ? -37.623 -0.817 18.136 1.00 80.44 263 GLN A O 1
ATOM 2140 N N . SER A 1 264 ? -38.399 -2.917 17.982 1.00 75.06 264 SER A N 1
ATOM 2141 C CA . SER A 1 264 ? -39.821 -2.586 18.148 1.00 75.06 264 SER A CA 1
ATOM 2142 C C . SER A 1 264 ? -40.308 -2.681 1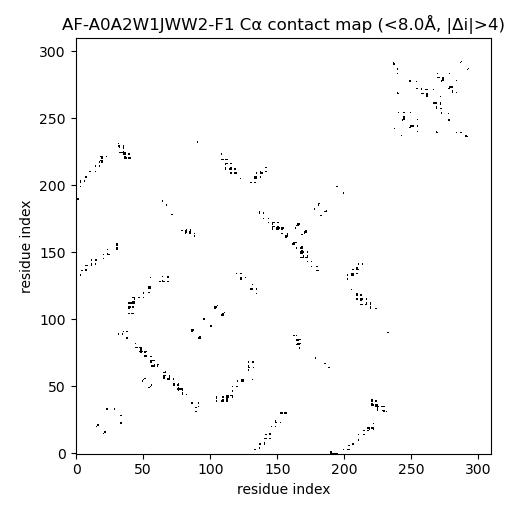9.597 1.00 75.06 264 SER A C 1
ATOM 2144 O O . SER A 1 264 ? -41.252 -1.999 19.999 1.00 75.06 264 SER A O 1
ATOM 2146 N N . ARG A 1 265 ? -39.660 -3.535 20.390 1.00 71.19 265 ARG A N 1
ATOM 2147 C CA . ARG A 1 265 ? -39.975 -3.823 21.787 1.00 71.19 265 ARG A CA 1
ATOM 2148 C C . ARG A 1 265 ? -38.695 -3.558 22.555 1.00 71.19 265 ARG A C 1
ATOM 2150 O O . ARG A 1 265 ? -37.716 -4.239 22.300 1.00 71.19 265 ARG A O 1
ATOM 2157 N N . HIS A 1 266 ? -38.675 -2.588 23.470 1.00 72.56 266 HIS A N 1
ATOM 2158 C CA . HIS A 1 266 ? -37.511 -2.227 24.301 1.00 72.56 266 HIS A CA 1
ATOM 2159 C C . HIS A 1 266 ? -37.073 -3.352 25.282 1.00 72.56 266 HIS A C 1
ATOM 2161 O O . HIS A 1 266 ? -36.910 -3.120 26.477 1.00 72.56 266 HIS A O 1
ATOM 2167 N N . GLN A 1 267 ? -36.930 -4.584 24.799 1.00 83.00 267 GLN A N 1
ATOM 2168 C CA . GLN A 1 267 ? -36.548 -5.798 25.509 1.00 83.00 267 GLN A CA 1
ATOM 2169 C C . GLN A 1 267 ? -35.079 -6.122 25.232 1.00 83.00 267 GLN A C 1
ATOM 2171 O O . GLN A 1 267 ? -34.478 -5.652 24.261 1.00 83.00 267 GLN A O 1
ATOM 2176 N N . ARG A 1 268 ? -34.461 -6.925 26.098 1.00 87.69 268 ARG A N 1
ATOM 2177 C CA . ARG A 1 268 ? -33.076 -7.365 25.880 1.00 87.69 268 ARG A CA 1
ATOM 2178 C C . ARG A 1 268 ? -33.056 -8.526 24.887 1.00 87.69 268 ARG A C 1
ATOM 2180 O O . ARG A 1 268 ? -33.906 -9.406 24.967 1.00 87.69 268 ARG A O 1
ATOM 2187 N N . LEU A 1 269 ? -32.043 -8.588 24.017 1.00 88.75 269 LEU A N 1
ATOM 2188 C CA . LEU A 1 269 ? -31.885 -9.671 23.033 1.00 88.75 269 LEU A CA 1
ATOM 2189 C C . LEU A 1 269 ? -32.026 -11.065 23.668 1.00 88.75 269 LEU A C 1
ATOM 2191 O O . LEU A 1 269 ? -32.726 -11.918 23.136 1.00 88.75 269 LEU A O 1
ATOM 2195 N N . GLY A 1 270 ? -31.425 -11.279 24.842 1.00 89.06 270 GLY A N 1
ATOM 2196 C CA . GLY A 1 270 ? -31.537 -12.554 25.551 1.00 89.06 270 GLY A CA 1
ATOM 2197 C C . GLY A 1 270 ? -32.967 -12.911 25.982 1.00 89.06 270 GLY A C 1
ATOM 2198 O O . GLY A 1 270 ? -33.372 -14.065 25.886 1.00 89.06 270 GLY A O 1
ATOM 2199 N N . GLU A 1 271 ? -33.767 -11.925 26.385 1.00 90.44 271 GLU A N 1
ATOM 2200 C CA . GLU A 1 271 ? -35.171 -12.139 26.760 1.00 90.44 271 GLU A CA 1
ATOM 2201 C C . GLU A 1 271 ? -36.016 -12.508 25.539 1.00 90.44 271 GLU A C 1
ATOM 2203 O O . GLU A 1 271 ? -36.886 -13.367 25.637 1.00 90.44 271 GLU A O 1
ATOM 2208 N N . ILE A 1 272 ? -35.730 -11.906 24.381 1.00 92.44 272 ILE A N 1
ATOM 2209 C CA . ILE A 1 272 ? -36.408 -12.211 23.115 1.00 92.44 272 ILE A CA 1
ATOM 2210 C C . ILE A 1 272 ? -36.068 -13.640 22.677 1.00 92.44 272 ILE A C 1
ATOM 2212 O O . ILE A 1 272 ? -36.964 -14.452 22.454 1.00 92.44 272 ILE A O 1
ATOM 2216 N N . LEU A 1 273 ? -34.776 -13.984 22.639 1.00 93.81 273 LEU A N 1
ATOM 2217 C CA . LEU A 1 273 ? -34.305 -15.323 22.267 1.00 93.81 273 LEU A CA 1
ATOM 2218 C C . LEU A 1 273 ? -34.857 -16.412 23.204 1.00 93.81 273 LEU A C 1
ATOM 2220 O O . LEU A 1 273 ? -35.245 -17.487 22.739 1.00 93.81 273 LEU A O 1
ATOM 2224 N N . SER A 1 274 ? -34.937 -16.134 24.512 1.00 93.56 274 SER A N 1
ATOM 2225 C CA . SER A 1 274 ? -35.555 -17.055 25.472 1.00 93.56 274 SER A CA 1
ATOM 2226 C C . SER A 1 274 ? -37.077 -17.082 25.384 1.00 93.56 274 SER A C 1
ATOM 2228 O O . SER A 1 274 ? -37.664 -18.140 25.607 1.00 93.56 274 SER A O 1
ATOM 2230 N N . GLY A 1 275 ? -37.722 -15.959 25.067 1.00 91.69 275 GLY A N 1
ATOM 2231 C CA . GLY A 1 275 ? -39.171 -15.859 24.895 1.00 91.69 275 GLY A CA 1
ATOM 2232 C C . GLY A 1 275 ? -39.677 -16.681 23.711 1.00 91.69 275 GLY A C 1
ATOM 2233 O O . GLY A 1 275 ? -40.716 -17.327 23.818 1.00 91.69 275 GLY A O 1
ATOM 2234 N N . HIS A 1 276 ? -38.900 -16.737 22.624 1.00 91.44 276 HIS A N 1
ATOM 2235 C CA . HIS A 1 276 ? -39.152 -17.630 21.483 1.00 91.44 276 HIS A CA 1
ATOM 2236 C C . HIS A 1 276 ? -38.783 -19.097 21.747 1.00 91.44 276 HIS A C 1
ATOM 2238 O O . HIS A 1 276 ? -39.107 -19.972 20.945 1.00 91.44 276 HIS A O 1
ATOM 2244 N N . GLY A 1 277 ? -38.104 -19.388 22.861 1.00 92.06 277 GLY A N 1
ATOM 2245 C CA . GLY A 1 277 ? -37.673 -20.738 23.224 1.00 92.06 277 GLY A CA 1
ATOM 2246 C C . GLY A 1 277 ? -36.482 -21.269 22.419 1.00 92.06 277 GLY A C 1
ATOM 2247 O O . GLY A 1 277 ? -36.203 -22.464 22.487 1.00 92.06 277 GLY A O 1
ATOM 2248 N N . TRP A 1 278 ? -35.772 -20.416 21.674 1.00 95.25 278 TRP A N 1
ATOM 2249 C CA . TRP A 1 278 ? -34.601 -20.829 20.887 1.00 95.25 278 TRP A CA 1
ATOM 2250 C C . TRP A 1 278 ? -33.385 -21.116 21.763 1.00 95.25 278 TRP A C 1
ATOM 2252 O O . TRP A 1 278 ? -32.612 -22.023 21.474 1.00 95.25 278 TRP A O 1
ATOM 2262 N N . VAL A 1 279 ? -33.249 -20.391 22.875 1.00 94.38 279 VAL A N 1
ATOM 2263 C CA . VAL A 1 279 ? -32.201 -20.611 23.878 1.00 94.38 279 VAL A CA 1
ATOM 2264 C C . VAL A 1 279 ? -32.825 -20.556 25.263 1.00 94.38 279 VAL A C 1
ATOM 2266 O O . VAL A 1 279 ? -33.707 -19.747 25.523 1.00 94.38 279 VAL A O 1
ATOM 2269 N N . LYS A 1 280 ? -32.371 -21.401 26.190 1.00 92.06 280 LYS A N 1
ATOM 2270 C CA . LYS A 1 280 ? -32.832 -21.326 27.581 1.00 92.06 280 LYS A CA 1
ATOM 2271 C C . LYS A 1 280 ? -32.246 -20.094 28.267 1.00 92.06 280 LYS A C 1
ATOM 2273 O O . LYS A 1 280 ? -31.045 -19.853 28.172 1.00 92.06 280 LYS A O 1
ATOM 2278 N N . GLN A 1 281 ? -33.056 -19.406 29.068 1.00 89.69 281 GLN A N 1
ATOM 2279 C CA . GLN A 1 281 ? -32.619 -18.298 29.924 1.00 89.69 281 GLN A CA 1
ATOM 2280 C C . GLN A 1 281 ? -31.345 -18.628 30.733 1.00 89.69 281 GLN A C 1
ATOM 2282 O O . GLN A 1 281 ? -30.423 -17.822 30.789 1.00 89.69 281 GLN A O 1
ATOM 2287 N N . GLN A 1 282 ? -31.236 -19.851 31.266 1.00 88.81 282 GLN A N 1
ATOM 2288 C CA . GLN A 1 282 ? -30.054 -20.310 32.015 1.00 88.81 282 GLN A CA 1
ATOM 2289 C C . GLN A 1 282 ? -28.768 -20.327 31.172 1.00 88.81 282 GLN A C 1
ATOM 2291 O O . GLN A 1 282 ? -27.688 -20.056 31.684 1.00 88.81 282 GLN A O 1
ATOM 2296 N N . THR A 1 283 ? -28.866 -20.643 29.878 1.00 87.75 283 THR A N 1
ATOM 2297 C CA . THR A 1 283 ? -27.724 -20.641 28.950 1.00 87.75 283 THR A CA 1
ATOM 2298 C C . THR A 1 283 ? -27.247 -19.217 28.682 1.00 87.75 283 THR A C 1
ATOM 2300 O O . THR A 1 283 ? -26.045 -18.966 28.623 1.00 87.75 283 THR A O 1
ATOM 2303 N N . ILE A 1 284 ? -28.186 -18.276 28.576 1.00 88.25 284 ILE A N 1
ATOM 2304 C CA . ILE A 1 284 ? -27.891 -16.851 28.414 1.00 88.25 284 ILE A CA 1
ATOM 2305 C C . ILE A 1 284 ? -27.213 -16.316 29.675 1.00 88.25 284 ILE A C 1
ATOM 2307 O O . ILE A 1 284 ? -26.170 -15.680 29.584 1.00 88.25 284 ILE A O 1
ATOM 2311 N N . GLU A 1 285 ? -27.757 -16.619 30.852 1.00 85.38 285 GLU A N 1
ATOM 2312 C CA . GLU A 1 285 ? -27.179 -16.225 32.142 1.00 85.38 285 GLU A CA 1
ATOM 2313 C C . GLU A 1 285 ? -25.768 -16.793 32.337 1.00 85.38 285 GLU A C 1
ATOM 2315 O O . GLU A 1 285 ? -24.856 -16.060 32.725 1.00 85.38 285 GLU A O 1
ATOM 2320 N N . TYR A 1 286 ? -25.562 -18.069 31.994 1.00 83.81 286 TYR A N 1
ATOM 2321 C CA . TYR A 1 286 ? -24.250 -18.709 32.031 1.00 83.81 286 TYR A CA 1
ATOM 2322 C C . TYR A 1 286 ? -23.234 -17.988 31.135 1.00 83.81 286 TYR A C 1
ATOM 2324 O O . TYR A 1 286 ? -22.156 -17.627 31.613 1.00 83.81 286 TYR A O 1
ATOM 2332 N N . LEU A 1 287 ? -23.580 -17.709 29.873 1.00 80.38 287 LEU A N 1
ATOM 2333 C CA . LEU A 1 287 ? -22.703 -16.981 28.949 1.00 80.38 287 LEU A CA 1
ATOM 2334 C C . LEU A 1 287 ? -22.410 -15.561 29.435 1.00 80.38 287 LEU A C 1
ATOM 2336 O O . LEU A 1 287 ? -21.255 -15.143 29.441 1.00 80.38 287 LEU A O 1
ATOM 2340 N N . MET A 1 288 ? -23.424 -14.842 29.919 1.00 75.69 288 MET A N 1
ATOM 2341 C CA . MET A 1 288 ? -23.247 -13.493 30.460 1.00 75.69 288 MET A CA 1
ATOM 2342 C C . MET A 1 288 ? -22.304 -13.495 31.673 1.00 75.69 288 MET A C 1
ATOM 2344 O O . MET A 1 288 ? -21.438 -12.631 31.769 1.00 75.69 288 MET A O 1
ATOM 2348 N N . SER A 1 289 ? -22.409 -14.486 32.564 1.00 74.19 289 SER A N 1
ATOM 2349 C CA . SER A 1 289 ? -21.525 -14.606 33.733 1.00 74.19 289 SER A CA 1
ATOM 2350 C C . SER A 1 289 ? -20.099 -15.066 33.402 1.00 74.19 289 SER A C 1
ATOM 2352 O O . SER A 1 289 ? -19.166 -14.673 34.093 1.00 74.19 289 SER A O 1
ATOM 2354 N N . SER A 1 290 ? -19.917 -15.855 32.338 1.00 63.94 290 SER A N 1
ATOM 2355 C CA . SER A 1 290 ? -18.615 -16.430 31.959 1.00 63.94 290 SER A CA 1
ATOM 2356 C C . SER A 1 290 ? -17.794 -15.511 31.046 1.00 63.94 290 SER A C 1
ATOM 2358 O O . SER A 1 290 ? -16.571 -15.608 31.021 1.00 63.94 290 SER A O 1
ATOM 2360 N N . VAL A 1 291 ? -18.457 -14.628 30.288 1.00 58.22 291 VAL A N 1
ATOM 2361 C CA . VAL A 1 291 ? -17.834 -13.771 29.260 1.00 58.22 291 VAL A CA 1
ATOM 2362 C C . VAL A 1 291 ? -17.710 -12.305 29.705 1.00 58.22 291 VAL A C 1
ATOM 2364 O O . VAL A 1 291 ? -16.768 -11.626 29.306 1.00 58.22 291 VAL A O 1
ATOM 2367 N N . VAL A 1 292 ? -18.618 -11.794 30.549 1.00 51.25 292 VAL A N 1
ATOM 2368 C CA . VAL A 1 292 ? -18.692 -10.355 30.902 1.00 51.25 292 VAL A CA 1
ATOM 2369 C C . VAL A 1 292 ? -18.012 -10.034 32.248 1.00 51.25 292 VAL A C 1
ATOM 2371 O O . VAL A 1 292 ? -17.874 -8.871 32.623 1.00 51.25 292 VAL A O 1
ATOM 2374 N N . SER A 1 293 ? -17.531 -11.031 32.997 1.00 36.59 293 SER A N 1
ATOM 2375 C CA . SER A 1 293 ? -16.765 -10.819 34.238 1.00 36.59 293 SER A CA 1
ATOM 2376 C C . SER A 1 293 ? -15.735 -11.931 34.461 1.00 36.59 293 SER A C 1
ATOM 2378 O O . SER A 1 293 ? -16.097 -12.999 34.948 1.00 36.59 293 SER A O 1
ATOM 2380 N N . PRO A 1 294 ? -14.445 -11.714 34.154 1.00 40.31 294 PRO A N 1
ATOM 2381 C CA . PRO A 1 294 ? -13.404 -12.631 34.577 1.00 40.31 294 PRO A CA 1
ATOM 2382 C C . PRO A 1 294 ? -12.981 -12.249 36.002 1.00 40.31 294 PRO A C 1
ATOM 2384 O O . PRO A 1 294 ? -12.090 -11.429 36.184 1.00 40.31 294 PRO A O 1
ATOM 2387 N N . GLU A 1 295 ? -13.611 -12.824 37.026 1.00 33.91 295 GLU A N 1
ATOM 2388 C CA . GLU A 1 295 ? -13.054 -12.825 38.389 1.00 33.91 295 GLU A CA 1
ATOM 2389 C C . GLU A 1 295 ? -12.960 -14.265 38.930 1.00 33.91 295 GLU A C 1
ATOM 2391 O O . GLU A 1 295 ? -13.750 -15.139 38.556 1.00 33.91 295 GLU A O 1
ATOM 2396 N N . PRO A 1 296 ? -11.939 -14.557 39.755 1.00 44.06 296 PRO A N 1
ATOM 2397 C CA . PRO A 1 296 ? -11.316 -15.868 39.834 1.00 44.06 296 PRO A CA 1
ATOM 2398 C C . PRO A 1 296 ? -11.936 -16.728 40.937 1.00 44.06 296 PRO A C 1
ATOM 2400 O O . PRO A 1 296 ? -11.746 -16.485 42.131 1.00 44.06 296 PRO A O 1
ATOM 2403 N N . HIS A 1 297 ? -12.596 -17.820 40.558 1.00 32.84 297 HIS A N 1
ATOM 2404 C CA . HIS A 1 297 ? -13.067 -18.812 41.521 1.00 32.84 297 HIS A CA 1
ATOM 2405 C C . HIS A 1 297 ? -12.617 -20.229 41.172 1.00 32.84 297 HIS A C 1
ATOM 2407 O O . HIS A 1 297 ? -13.384 -21.068 40.721 1.00 32.84 297 HIS A O 1
ATOM 2413 N N . HIS A 1 298 ? -11.366 -20.520 41.528 1.00 32.69 298 HIS A N 1
ATOM 2414 C CA . HIS A 1 298 ? -11.042 -21.795 42.161 1.00 32.69 298 HIS A CA 1
ATOM 2415 C C . HIS A 1 298 ? -10.187 -21.527 43.406 1.00 32.69 298 HIS A C 1
ATOM 2417 O O . HIS A 1 298 ? -8.963 -21.623 43.391 1.00 32.69 298 HIS A O 1
ATOM 2423 N N . ARG A 1 299 ? -10.846 -21.200 44.528 1.00 32.25 299 ARG A N 1
ATOM 2424 C CA . ARG A 1 299 ? -10.309 -21.622 45.825 1.00 32.25 299 ARG A CA 1
ATOM 2425 C C . ARG A 1 299 ? -10.553 -23.118 45.907 1.00 32.25 299 ARG A C 1
ATOM 2427 O O . ARG A 1 299 ? -11.699 -23.564 45.907 1.00 32.25 299 ARG A O 1
ATOM 2434 N N . LEU A 1 300 ? -9.463 -23.873 45.918 1.00 34.22 300 LEU A N 1
ATOM 2435 C CA . LEU A 1 300 ? -9.475 -25.257 46.352 1.00 34.22 300 LEU A CA 1
ATOM 2436 C C . LEU A 1 300 ? -10.121 -25.305 47.738 1.00 34.22 300 LEU A C 1
ATOM 2438 O O . LEU A 1 300 ? -9.763 -24.549 48.639 1.00 34.22 300 LEU A O 1
ATOM 2442 N N . VAL A 1 301 ? -11.122 -26.165 47.846 1.00 34.62 301 VAL A N 1
ATOM 2443 C CA . VAL A 1 301 ? -11.813 -26.516 49.078 1.00 34.62 301 VAL A CA 1
ATOM 2444 C C . VAL A 1 301 ? -10.771 -26.991 50.093 1.00 34.62 301 VAL A C 1
ATOM 2446 O O . VAL A 1 301 ? -10.090 -27.989 49.862 1.00 34.62 301 VAL A O 1
ATOM 2449 N N . GLU A 1 302 ? -10.646 -26.281 51.215 1.00 32.34 302 GLU A N 1
ATOM 2450 C CA . GLU A 1 302 ? -10.004 -26.820 52.411 1.00 32.34 302 GLU A CA 1
ATOM 2451 C C . GLU A 1 302 ? -10.815 -28.033 52.879 1.00 32.34 302 GLU A C 1
ATOM 2453 O O . GLU A 1 302 ? -11.997 -27.927 53.208 1.00 32.34 302 GLU A O 1
ATOM 2458 N N . SER A 1 303 ? -10.179 -29.203 52.875 1.00 30.86 303 SER A N 1
ATOM 2459 C CA . SER A 1 303 ? -10.738 -30.430 53.436 1.00 30.86 303 SER A CA 1
ATOM 2460 C C . SER A 1 303 ? -10.406 -30.491 54.934 1.00 30.86 303 SER A C 1
ATOM 2462 O O . SER A 1 303 ? -9.223 -30.482 55.286 1.00 30.86 303 SER A O 1
ATOM 2464 N N . PRO A 1 304 ? -11.394 -30.562 55.845 1.00 40.16 304 PRO A N 1
ATOM 2465 C CA . PRO A 1 304 ? -11.140 -30.660 57.273 1.00 40.16 304 PRO A CA 1
ATOM 2466 C C . PRO A 1 304 ? -10.973 -32.131 57.669 1.00 40.16 304 PRO A C 1
ATOM 2468 O O . PRO A 1 304 ? -11.921 -32.777 58.104 1.00 40.16 304 PRO A O 1
ATOM 2471 N N . ALA A 1 305 ? -9.763 -32.674 57.538 1.00 35.84 305 ALA A N 1
ATOM 2472 C CA . ALA A 1 305 ? -9.392 -33.926 58.197 1.00 35.84 305 ALA A CA 1
ATOM 2473 C C . ALA A 1 305 ? -7.870 -34.104 58.235 1.00 35.84 305 ALA A C 1
ATOM 2475 O O . ALA A 1 305 ? -7.277 -34.493 57.236 1.00 35.84 305 ALA A O 1
ATOM 2476 N N . LEU A 1 306 ? -7.273 -33.832 59.403 1.00 35.16 306 LEU A N 1
ATOM 2477 C CA . LEU A 1 306 ? -6.192 -34.588 60.071 1.00 35.16 306 LEU A CA 1
ATOM 2478 C C . LEU A 1 306 ? -5.406 -33.658 61.007 1.00 35.16 306 LEU A C 1
ATOM 2480 O O . LEU A 1 306 ? -4.283 -33.250 60.741 1.00 35.16 306 LEU A O 1
ATOM 2484 N N . ALA A 1 307 ? -6.010 -33.357 62.153 1.00 39.47 307 ALA A N 1
ATOM 2485 C CA . ALA A 1 307 ? -5.293 -32.899 63.337 1.00 39.47 307 ALA A CA 1
ATOM 2486 C C . ALA A 1 307 ? -5.729 -33.754 64.530 1.00 39.47 307 ALA A C 1
ATOM 2488 O O . ALA A 1 307 ? -6.395 -33.261 65.433 1.00 39.47 307 ALA A O 1
ATOM 2489 N N . ARG A 1 308 ? -5.403 -35.053 64.491 1.00 40.16 308 ARG A N 1
ATOM 2490 C CA . ARG A 1 308 ? -5.258 -35.932 65.665 1.00 40.16 308 ARG A CA 1
ATOM 2491 C C . ARG A 1 308 ? -4.349 -37.107 65.303 1.00 40.16 308 ARG A C 1
ATOM 2493 O O . ARG A 1 308 ? -4.815 -38.041 64.665 1.00 40.16 308 ARG A O 1
ATOM 2500 N N . MET A 1 309 ? -3.087 -37.039 65.722 1.00 39.09 309 MET A N 1
ATOM 2501 C CA . MET A 1 309 ? -2.356 -38.063 66.490 1.00 39.09 309 MET A CA 1
ATOM 2502 C C . MET A 1 309 ? -0.843 -37.832 66.355 1.00 39.09 309 MET A C 1
ATOM 2504 O O . MET A 1 309 ? -0.295 -38.013 65.274 1.00 39.09 309 MET A O 1
ATOM 2508 N N . ASN A 1 310 ? -0.247 -37.504 67.509 1.00 37.56 310 ASN A N 1
ATOM 2509 C CA . ASN A 1 310 ? 1.172 -37.501 67.898 1.00 37.56 310 ASN A CA 1
ATOM 2510 C C . ASN A 1 310 ? 2.122 -36.506 67.228 1.00 37.56 310 ASN A C 1
ATOM 2512 O O . ASN A 1 310 ? 2.566 -36.754 66.091 1.00 37.56 310 ASN A O 1
#

Foldseek 3Di:
DVVLLVVLVVLLVVLLPFVLLVLLVDPVDALLLNCLLLLLLLLQLLLVLVCLVPFLADPPDPDPLNVLSVVLSVVSNPLSVLSVVQCVVSVVDDDDDPVVSVCSNPDPLNVLSNVLSVLLNVQGHPDDSLSSLLSVSNVLSSQLSQLVSQQVSQVVVCVVPVDDRCNSHCNVNVVSVCSNCPPPVRVVVNVPDDADPVRVVVSNVSSVVSSVSVSVVSVSSSVSSVVDGDDDPPPPQPPLLVVCCVVVLDDPVLQVVLVVVCVVDVDDSLCSCVVVPSHPNVVSVVCCVVRVDPDDDDPDDDDPDDDDDD

Secondary structure (DSSP, 8-state):
-HHHHHHHHHHHHHHTTSHHHHHHH-TTS-HHHHTTTHHHHHHHHHHHHHHIIIII--TT---HHHHHHHHHHHHHTTTHHHHHHHHHHHT------HHHHHHHHTSGGGHHHHHHHHHHHHHHTT--HHHHHHHHHHHHHHHHHHHHHHHHHHHHHHHHH----SSSSHHHHHHHHHHSTTSTTTHHHHHT----HHHHHHHHHHHHHHHHHHHHHHHHHHHHHHHS-------PPPPHHHHHHHTTSS-HHHHHHHHHHHHHS---HHHHHHHTTSS-HHHHHHHHHHHS-------PPPP-------

pLDDT: mean 85.27, std 16.89, range [30.86, 98.75]

Organism: NCBI:txid1764569

Radius of gyration: 26.23 Å; Cα contacts (8 Å, |Δi|>4): 305; chains: 1; bounding box: 61×53×93 Å

Solvent-accessible surface area (backbone atoms only — not comparable to full-atom values): 17516 Å² total; per-residue (Å²): 59,55,74,54,57,57,46,48,57,52,50,39,55,60,58,58,68,37,71,45,50,52,55,59,66,38,79,90,50,54,63,60,39,59,50,37,21,54,70,44,42,41,56,26,52,60,44,47,23,51,43,22,62,72,47,66,34,47,92,86,55,88,47,70,63,34,51,53,46,34,60,52,28,69,60,56,42,56,50,48,60,34,43,56,54,36,30,51,76,63,69,64,64,75,98,63,53,71,69,54,51,52,52,57,64,70,32,87,74,18,47,40,24,46,43,43,48,54,51,52,50,65,61,29,56,96,50,55,52,73,47,37,50,52,53,48,54,49,50,51,43,55,46,51,49,51,30,60,52,35,19,61,46,37,55,60,47,29,75,74,65,77,51,85,50,46,44,48,13,60,59,38,48,57,49,53,66,67,63,41,70,78,36,88,86,46,37,61,68,47,52,68,40,84,68,54,75,65,61,45,52,53,52,50,51,52,51,55,50,52,53,51,42,51,48,53,27,41,53,41,35,42,52,42,21,72,72,44,77,57,73,78,73,68,77,71,70,77,52,68,66,57,58,35,39,77,70,65,55,41,51,71,70,58,49,54,52,37,55,58,46,37,77,78,40,100,56,56,63,64,57,48,38,30,72,74,63,63,39,57,60,68,58,51,52,50,49,52,56,67,70,74,48,93,72,93,82,79,78,76,78,84,75,95,82,89,91,82,85,134

Nearest PDB structures (foldseek):
  8tww-assembly1_B  TM=9.264E-01  e=7.751E-13  Aetokthonos hydrillicola
  8twt-assembly1_A  TM=9.294E-01  e=6.243E-13  Aetokthonos hydrillicola
  8zvh-assembly1_B  TM=9.244E-01  e=8.094E-13  Aetokthonos hydrillicola Thurmond2011
  8ji6-assembly1_A  TM=9.316E-01  e=1.303E-12  Aetokthonos hydrillicola Thurmond2011
  8ji2-assembly1_B  TM=9.143E-01  e=1.923E-12  Aetokthonos hydrillicola Thurmond2011

InterPro domains:
  IPR016084 Haem oxygenase-like, multi-helical [G3DSA:1.20.910.10] (6-230)
  IPR037257 Type II secretion system protein GspE, N-terminal superfamily [SSF160246] (236-290)

Mean predicted aligned error: 12.46 Å